Protein AF-A0A849M5L2-F1 (afdb_monomer)

Structure (mmCIF, N/CA/C/O backbone):
data_AF-A0A849M5L2-F1
#
_entry.id   AF-A0A849M5L2-F1
#
loop_
_atom_site.group_PDB
_atom_site.id
_atom_site.type_symbol
_atom_site.label_atom_id
_atom_site.label_alt_id
_atom_site.label_comp_id
_atom_site.label_asym_id
_atom_site.label_entity_id
_atom_site.label_seq_id
_atom_site.pdbx_PDB_ins_code
_atom_site.Cartn_x
_atom_site.Cartn_y
_atom_site.Cartn_z
_atom_site.occupancy
_atom_site.B_iso_or_equiv
_atom_site.auth_seq_id
_atom_site.auth_comp_id
_atom_site.auth_asym_id
_atom_site.auth_atom_id
_atom_site.pdbx_PDB_model_num
ATOM 1 N N . MET A 1 1 ? -40.895 -2.177 2.595 1.00 36.12 1 MET A N 1
ATOM 2 C CA . MET 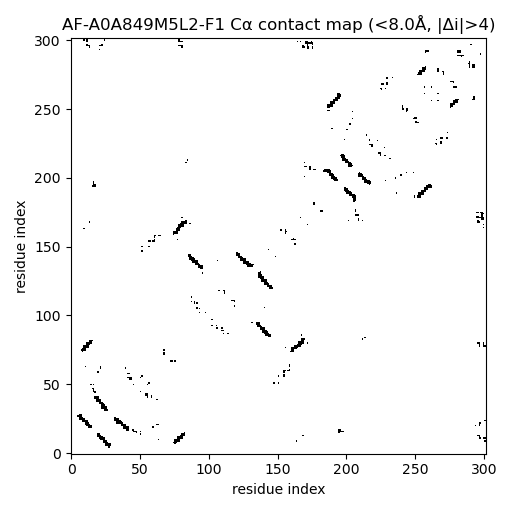A 1 1 ? -39.457 -2.280 2.906 1.00 36.12 1 MET A CA 1
ATOM 3 C C . MET A 1 1 ? -39.092 -3.748 2.839 1.00 36.12 1 MET A C 1
ATOM 5 O O . MET A 1 1 ? -39.715 -4.511 3.570 1.00 36.12 1 MET A O 1
ATOM 9 N N . PRO A 1 2 ? -38.207 -4.171 1.925 1.00 31.20 2 PRO A N 1
ATOM 10 C CA . PRO A 1 2 ? -37.674 -5.523 1.992 1.00 31.20 2 PRO A CA 1
ATOM 11 C C . PRO A 1 2 ? -36.859 -5.658 3.291 1.00 31.20 2 PRO A C 1
ATOM 13 O O . PRO A 1 2 ? -36.382 -4.642 3.806 1.00 31.20 2 PRO A O 1
ATOM 16 N N . PRO A 1 3 ? -36.750 -6.868 3.861 1.00 39.41 3 PRO A N 1
ATOM 17 C CA . PRO A 1 3 ? -35.930 -7.085 5.044 1.00 39.41 3 PRO A CA 1
ATOM 18 C C . PRO A 1 3 ? -34.507 -6.635 4.714 1.00 39.41 3 PRO A C 1
ATOM 20 O O . PRO A 1 3 ? -33.999 -6.982 3.647 1.00 39.41 3 PRO A O 1
ATOM 23 N N . PHE A 1 4 ? -33.898 -5.835 5.593 1.00 39.31 4 PHE A N 1
ATOM 24 C CA . PHE A 1 4 ? -32.468 -5.557 5.539 1.00 39.31 4 PHE A CA 1
A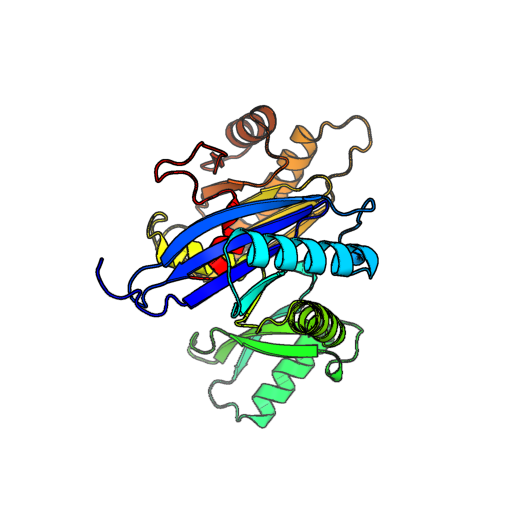TOM 25 C C . PHE A 1 4 ? -31.764 -6.916 5.543 1.00 39.31 4 PHE A C 1
ATOM 27 O O . PHE A 1 4 ? -31.681 -7.580 6.575 1.00 39.31 4 PHE A O 1
ATOM 34 N N . LEU A 1 5 ? -31.334 -7.371 4.365 1.00 48.38 5 LEU A N 1
ATOM 35 C CA . LEU A 1 5 ? -30.289 -8.375 4.272 1.00 48.38 5 LEU A CA 1
ATOM 36 C C . LEU A 1 5 ? -29.153 -7.864 5.157 1.00 48.38 5 LEU A C 1
ATOM 38 O O . LEU A 1 5 ? -28.851 -6.670 5.117 1.00 48.38 5 LEU A O 1
ATOM 42 N N . LEU A 1 6 ? -28.603 -8.742 5.997 1.00 61.94 6 LEU A N 1
ATOM 43 C CA . LEU A 1 6 ? -27.416 -8.458 6.798 1.00 61.94 6 LEU A CA 1
ATOM 44 C C . LEU A 1 6 ? -26.322 -7.994 5.832 1.00 61.94 6 LEU A C 1
ATOM 46 O O . LEU A 1 6 ? -25.701 -8.811 5.159 1.00 61.94 6 LEU A O 1
ATOM 50 N N . MET A 1 7 ? -26.175 -6.678 5.688 1.00 77.12 7 MET A N 1
ATOM 51 C CA . MET A 1 7 ? -25.108 -6.097 4.896 1.00 77.12 7 MET A CA 1
ATOM 52 C C . MET A 1 7 ? -23.831 -6.252 5.703 1.00 77.12 7 MET A C 1
ATOM 54 O O . MET A 1 7 ? -23.775 -5.846 6.867 1.00 77.12 7 MET A O 1
ATOM 58 N N . ASN A 1 8 ? -22.807 -6.825 5.083 1.00 87.19 8 ASN A N 1
ATOM 59 C CA . ASN A 1 8 ? -21.487 -6.860 5.687 1.00 87.19 8 ASN A CA 1
ATOM 60 C C . ASN A 1 8 ? -20.893 -5.458 5.561 1.00 87.19 8 ASN A C 1
ATOM 62 O O . ASN A 1 8 ? -20.700 -4.961 4.450 1.00 87.19 8 ASN A O 1
ATOM 66 N N . ASN A 1 9 ? -20.662 -4.811 6.703 1.00 93.25 9 ASN A N 1
ATOM 67 C CA . ASN A 1 9 ? -20.082 -3.479 6.766 1.00 93.25 9 ASN A CA 1
ATOM 68 C C . ASN A 1 9 ? -18.578 -3.597 7.003 1.00 93.25 9 ASN A C 1
ATOM 70 O O . ASN A 1 9 ? -18.137 -4.143 8.018 1.00 93.25 9 ASN A O 1
ATOM 74 N N . THR A 1 10 ? -17.796 -3.052 6.076 1.00 95.00 10 THR A N 1
ATOM 75 C CA . THR A 1 10 ? -16.336 -3.043 6.170 1.00 95.00 10 THR A CA 1
ATOM 76 C C . THR A 1 10 ? -15.828 -1.619 6.130 1.00 95.00 10 THR A C 1
ATOM 78 O O . THR A 1 10 ? -16.187 -0.834 5.246 1.00 95.00 10 THR A O 1
ATOM 81 N N . PHE A 1 11 ? -14.981 -1.299 7.101 1.00 95.81 11 PHE A N 1
ATOM 82 C CA . PHE A 1 11 ? -14.262 -0.045 7.193 1.00 95.81 11 PHE A CA 1
ATOM 83 C C . PHE A 1 11 ? -12.821 -0.266 6.729 1.00 95.81 11 PHE A C 1
ATOM 85 O O . PHE A 1 11 ? -12.066 -0.992 7.370 1.00 95.81 11 PHE A O 1
ATOM 92 N N . SER A 1 12 ? -12.427 0.360 5.625 1.00 94.81 12 SER A N 1
ATOM 93 C CA . SER A 1 12 ? -11.043 0.335 5.161 1.00 94.81 12 SER A CA 1
ATOM 94 C C . SER A 1 12 ? -10.272 1.564 5.556 1.00 94.81 12 SER A C 1
ATOM 96 O O . SER A 1 12 ? -10.749 2.686 5.397 1.00 94.81 12 SER A O 1
ATOM 98 N N . VAL A 1 13 ? -9.044 1.335 5.999 1.00 94.94 13 VAL A N 1
ATOM 99 C CA . VAL A 1 13 ? -8.109 2.366 6.419 1.00 94.94 13 VAL A CA 1
ATOM 100 C C . VAL A 1 13 ? -6.899 2.348 5.497 1.00 94.94 13 VAL A C 1
ATOM 102 O O . VAL A 1 13 ? -6.188 1.347 5.453 1.00 94.94 13 VAL A O 1
ATOM 105 N N . SER A 1 14 ? -6.623 3.447 4.799 1.00 92.69 14 SER A N 1
ATOM 106 C CA . SER A 1 14 ? -5.340 3.662 4.115 1.00 92.69 14 SER A CA 1
ATOM 107 C C . SER A 1 14 ? -4.558 4.772 4.805 1.00 92.69 14 SER A C 1
ATOM 109 O O . SER A 1 14 ? -5.128 5.725 5.340 1.00 92.69 14 SER A O 1
ATOM 111 N N . PHE A 1 15 ? -3.234 4.653 4.798 1.00 90.94 15 PHE A N 1
ATOM 112 C CA . PHE A 1 15 ? -2.353 5.611 5.459 1.00 90.94 15 PHE A CA 1
ATOM 113 C C . PHE A 1 15 ? -1.539 6.403 4.431 1.00 90.94 15 PHE A C 1
ATOM 115 O O . PHE A 1 15 ? -1.013 5.850 3.459 1.00 90.94 15 PHE A O 1
ATOM 122 N N . SER A 1 16 ? -1.408 7.706 4.673 1.00 86.50 16 SER A N 1
ATOM 123 C CA . SER A 1 16 ? -0.420 8.576 4.035 1.00 86.50 16 SER A CA 1
ATOM 124 C C . SER A 1 16 ? 0.567 9.108 5.077 1.00 86.50 16 SER A C 1
ATOM 126 O O . SER A 1 16 ? 0.549 8.708 6.241 1.00 86.50 16 SER A O 1
ATOM 128 N N . ASP A 1 17 ? 1.448 10.009 4.653 1.00 83.88 17 ASP A N 1
ATOM 129 C CA . ASP A 1 17 ? 2.455 10.665 5.483 1.00 83.88 17 ASP A CA 1
ATOM 130 C C . ASP A 1 17 ? 1.904 11.771 6.400 1.00 83.88 17 ASP A C 1
ATOM 132 O O . ASP A 1 17 ? 2.585 12.156 7.347 1.00 83.88 17 ASP A O 1
ATOM 136 N N . ASN A 1 18 ? 0.686 12.268 6.165 1.00 86.75 18 ASN A N 1
ATOM 137 C CA . ASN A 1 18 ? 0.078 13.359 6.942 1.00 86.75 18 ASN A CA 1
ATOM 138 C C . ASN A 1 18 ? -1.367 13.098 7.405 1.00 86.75 18 ASN A C 1
ATOM 140 O O . ASN A 1 18 ? -1.911 13.861 8.205 1.00 86.75 18 ASN A O 1
ATOM 144 N N . SER A 1 19 ? -1.995 12.031 6.919 1.00 90.06 19 SER A N 1
ATOM 145 C CA . SER A 1 19 ? -3.365 11.666 7.261 1.00 90.06 19 SER A CA 1
ATOM 146 C C . SER A 1 19 ? -3.597 10.168 7.079 1.00 90.06 19 SER A C 1
ATOM 148 O O . SER A 1 19 ? -2.787 9.458 6.482 1.00 90.06 19 SER A O 1
ATOM 150 N N . PHE A 1 20 ? -4.733 9.692 7.571 1.00 92.00 20 PHE A N 1
ATOM 151 C CA . PHE A 1 20 ? -5.306 8.416 7.163 1.00 92.00 20 PHE A CA 1
ATOM 152 C C . PHE A 1 20 ? -6.686 8.650 6.547 1.00 92.00 20 PHE A C 1
ATOM 154 O O . PHE A 1 20 ? -7.380 9.621 6.863 1.00 92.00 20 PHE A O 1
ATOM 161 N N . GLN A 1 21 ? -7.077 7.774 5.632 1.00 92.06 21 GLN A N 1
ATOM 162 C CA . GLN A 1 21 ? -8.397 7.780 5.016 1.00 92.06 21 GLN A CA 1
ATOM 163 C C . GLN A 1 21 ? -9.193 6.605 5.566 1.00 92.06 21 GLN A C 1
ATOM 165 O O . GLN A 1 21 ? -8.649 5.517 5.737 1.00 92.06 21 GLN A O 1
ATOM 170 N N . LEU A 1 22 ? -10.472 6.838 5.837 1.00 93.94 22 LEU A N 1
ATOM 171 C CA . LEU A 1 22 ? -11.408 5.841 6.330 1.00 93.94 22 LEU A CA 1
ATOM 172 C C . LEU A 1 22 ? -12.578 5.752 5.351 1.00 93.94 22 LEU A C 1
ATOM 174 O O . LEU A 1 22 ? -13.333 6.715 5.187 1.00 93.94 22 LEU A O 1
ATOM 178 N N . ILE A 1 23 ? -12.711 4.598 4.709 1.00 91.88 23 ILE A N 1
ATOM 179 C CA . ILE A 1 23 ? -13.804 4.251 3.807 1.00 91.88 23 ILE A CA 1
ATOM 180 C C . ILE A 1 23 ? -14.752 3.309 4.519 1.00 91.88 23 ILE A C 1
ATOM 182 O O . ILE A 1 23 ? -14.320 2.289 5.037 1.00 91.88 23 ILE A O 1
ATOM 186 N N . HIS A 1 24 ? -16.045 3.580 4.447 1.00 93.31 24 HIS A N 1
ATOM 187 C CA . HIS A 1 24 ? -17.082 2.614 4.774 1.00 93.31 24 HIS A CA 1
ATOM 188 C C . HIS A 1 24 ? -17.707 2.081 3.494 1.00 93.31 24 HIS A C 1
ATOM 190 O O . HIS A 1 24 ? -18.210 2.835 2.659 1.00 93.31 24 HIS A O 1
ATOM 196 N N . SER A 1 25 ? -17.707 0.761 3.379 1.00 91.44 25 SER A N 1
ATOM 197 C CA . SER A 1 25 ? -18.424 0.038 2.342 1.00 91.44 25 SER A CA 1
ATOM 198 C C . SER A 1 25 ? -19.436 -0.932 2.943 1.00 91.44 25 SER A C 1
ATOM 200 O O . SER A 1 25 ? -19.252 -1.433 4.057 1.00 91.44 25 SER A O 1
ATOM 202 N N . ALA A 1 26 ? -20.485 -1.204 2.179 1.00 90.94 26 ALA A N 1
ATOM 203 C CA . ALA A 1 26 ? -21.478 -2.217 2.488 1.00 90.94 26 ALA A CA 1
ATOM 204 C C . ALA A 1 26 ? -21.565 -3.206 1.325 1.00 90.94 26 ALA A C 1
ATOM 206 O O . ALA A 1 26 ? -21.584 -2.800 0.160 1.00 90.94 26 ALA A O 1
ATOM 207 N N . SER A 1 27 ? -21.634 -4.500 1.637 1.00 87.19 27 SER A N 1
ATOM 208 C CA . SER A 1 27 ? -21.859 -5.547 0.641 1.00 87.19 27 SER A CA 1
ATOM 209 C C . SER A 1 27 ? -23.077 -6.396 0.979 1.00 87.19 27 SER A C 1
ATOM 211 O O . SER A 1 27 ? -23.304 -6.753 2.136 1.00 87.19 27 SER A O 1
ATOM 213 N N . ASP A 1 28 ? -23.837 -6.753 -0.056 1.00 85.81 28 ASP A N 1
ATOM 214 C CA . ASP A 1 28 ? -24.919 -7.741 -0.001 1.00 85.81 28 ASP A CA 1
ATOM 215 C C . ASP A 1 28 ? -24.457 -9.158 -0.413 1.00 85.81 28 ASP A C 1
ATOM 217 O O . ASP A 1 28 ? -25.273 -10.068 -0.583 1.00 85.81 28 ASP A O 1
ATOM 221 N N . GLY A 1 29 ? -23.141 -9.347 -0.584 1.00 80.38 29 GLY A N 1
ATOM 222 C CA . GLY A 1 29 ? -22.507 -10.586 -1.036 1.00 80.38 29 GLY A CA 1
ATOM 223 C C . GLY A 1 29 ? -22.397 -10.741 -2.556 1.00 80.38 29 GLY A C 1
ATOM 224 O O . GLY A 1 29 ? -21.769 -11.697 -3.011 1.00 80.38 29 GLY A O 1
ATOM 225 N N . LYS A 1 30 ? -22.985 -9.838 -3.351 1.00 79.31 30 LYS A N 1
ATOM 226 C CA . LYS A 1 30 ? -22.840 -9.812 -4.817 1.00 79.31 30 LYS A CA 1
ATOM 227 C C . LYS A 1 30 ? -22.182 -8.538 -5.300 1.00 79.31 30 LYS A C 1
ATOM 229 O O . LYS A 1 30 ? -21.316 -8.593 -6.167 1.00 79.31 30 LYS A O 1
ATOM 234 N N . GLU A 1 31 ? -22.615 -7.419 -4.744 1.00 79.69 31 GLU A N 1
ATOM 235 C CA . GLU A 1 31 ? -22.097 -6.106 -5.070 1.00 79.69 31 GLU A CA 1
ATOM 236 C C . GLU A 1 31 ? -21.562 -5.446 -3.809 1.00 79.69 31 GLU A C 1
ATOM 238 O O . GLU A 1 31 ? -21.942 -5.763 -2.673 1.00 79.69 31 GLU A O 1
ATOM 243 N N . GLN A 1 32 ? -20.628 -4.535 -4.027 1.00 81.69 32 GLN A N 1
ATOM 244 C CA . GLN A 1 32 ? -20.063 -3.730 -2.974 1.00 81.69 32 GLN A CA 1
ATOM 245 C C . GLN A 1 32 ? -20.303 -2.263 -3.292 1.00 81.69 32 GLN A C 1
ATOM 247 O O . GLN A 1 32 ? -19.904 -1.764 -4.343 1.00 81.69 32 GLN A O 1
ATOM 252 N N . ALA A 1 33 ? -20.956 -1.578 -2.362 1.00 85.31 33 ALA A N 1
ATOM 253 C CA . ALA A 1 33 ? -21.261 -0.167 -2.470 1.00 85.31 33 ALA A CA 1
ATOM 254 C C . ALA A 1 33 ? -20.384 0.634 -1.509 1.00 85.31 33 ALA A C 1
ATOM 256 O O . ALA A 1 33 ? -20.245 0.305 -0.327 1.00 85.31 33 ALA A O 1
ATOM 257 N N . LEU A 1 34 ? -19.812 1.715 -2.025 1.00 85.69 34 LEU A N 1
ATOM 258 C CA . LEU A 1 34 ? -19.161 2.733 -1.220 1.00 85.69 34 LEU A CA 1
ATOM 259 C C . LEU A 1 34 ? -20.246 3.568 -0.532 1.00 85.69 34 LEU A C 1
ATOM 261 O O . LEU A 1 34 ? -21.083 4.166 -1.205 1.00 85.69 34 LEU A O 1
ATOM 265 N N . VAL A 1 35 ? -20.254 3.583 0.801 1.00 90.00 35 VAL A N 1
ATOM 266 C CA . VAL A 1 35 ? -21.288 4.266 1.596 1.00 90.00 35 VAL A CA 1
ATOM 267 C C . VAL A 1 35 ? -20.808 5.641 2.029 1.00 90.00 35 VAL A C 1
ATOM 269 O O . VAL A 1 35 ? -21.513 6.635 1.872 1.00 90.00 35 VAL A O 1
ATOM 272 N N . SER A 1 36 ? -19.598 5.713 2.579 1.00 88.50 36 SER A N 1
ATOM 273 C CA . SER A 1 36 ? -19.002 6.979 2.987 1.00 88.50 36 SER A CA 1
ATOM 274 C C . SER A 1 36 ? -17.482 6.919 2.949 1.00 88.50 36 SER A C 1
ATOM 276 O O . SER A 1 36 ? -16.872 5.850 2.948 1.00 88.50 36 SER A O 1
ATOM 278 N N . CYS A 1 37 ? -16.861 8.093 2.901 1.00 88.81 37 CYS A N 1
ATOM 279 C CA . CYS A 1 37 ? -15.420 8.229 2.968 1.00 88.81 37 CYS A CA 1
ATOM 280 C C . CYS A 1 37 ? -15.056 9.493 3.741 1.00 88.81 37 CYS A C 1
ATOM 282 O O . CYS A 1 37 ? -15.692 10.535 3.590 1.00 88.81 37 CYS A O 1
ATOM 284 N N . SER A 1 38 ? -14.004 9.409 4.546 1.00 89.06 38 SER A N 1
ATOM 285 C CA . SER A 1 38 ? -13.466 10.528 5.312 1.00 89.06 38 SER A CA 1
ATOM 286 C C . SER A 1 38 ? -11.942 10.494 5.318 1.00 89.06 38 SER A C 1
ATOM 288 O O . SER A 1 38 ? -11.328 9.451 5.097 1.00 89.06 38 SER A O 1
ATOM 290 N N . GLN A 1 39 ? -11.326 11.650 5.536 1.00 90.31 39 GLN A N 1
ATOM 291 C CA . GLN A 1 39 ? -9.882 11.788 5.674 1.00 90.31 39 GLN A CA 1
ATOM 292 C C . GLN A 1 39 ? -9.596 12.545 6.962 1.00 90.31 39 GLN A C 1
ATOM 294 O O . GLN A 1 39 ? -10.192 13.593 7.210 1.00 90.31 39 GLN A O 1
ATOM 299 N N . HIS A 1 40 ? -8.681 12.007 7.758 1.00 92.12 40 HIS A N 1
ATOM 300 C CA . HIS A 1 40 ? -8.364 12.499 9.090 1.00 92.12 40 HIS A CA 1
ATOM 301 C C . HIS A 1 40 ? -6.880 12.855 9.145 1.00 92.12 40 HIS A C 1
ATOM 303 O O . HIS A 1 40 ? -6.042 11.973 8.929 1.00 92.12 40 HIS A O 1
ATOM 309 N N . PRO A 1 41 ? -6.522 14.130 9.376 1.00 91.50 41 PRO A N 1
ATOM 310 C CA . PRO A 1 41 ? -5.130 14.502 9.578 1.00 91.50 41 PRO A CA 1
ATOM 311 C C . PRO A 1 41 ? -4.598 13.845 10.850 1.00 91.50 41 PRO A C 1
ATOM 313 O O . PRO A 1 41 ? -5.331 13.681 11.828 1.00 91.50 41 PRO A O 1
ATOM 316 N N . TYR A 1 42 ? -3.315 13.492 10.857 1.00 91.12 42 TYR A N 1
ATOM 317 C CA . TYR A 1 42 ? -2.692 13.060 12.102 1.00 91.12 42 TYR A CA 1
ATOM 318 C C . TYR A 1 42 ? -2.601 14.233 13.090 1.00 91.12 42 TYR A C 1
ATOM 320 O O . TYR A 1 42 ? -2.359 15.369 12.672 1.00 91.12 42 TYR A O 1
ATOM 328 N N . PRO A 1 43 ? -2.744 13.980 14.403 1.00 88.06 43 PRO A N 1
ATOM 329 C CA . PRO A 1 43 ? -2.639 15.017 15.429 1.00 88.06 43 PRO A CA 1
ATOM 330 C C . PRO A 1 43 ? -1.261 15.696 15.483 1.00 88.06 43 PRO A C 1
ATOM 332 O O . PRO A 1 43 ? -1.171 16.856 15.876 1.00 88.06 43 PRO A O 1
ATOM 335 N N . ASN A 1 44 ? -0.194 15.005 15.073 1.00 76.25 44 ASN A N 1
ATOM 336 C CA . ASN A 1 44 ? 1.175 15.523 15.072 1.00 76.25 44 ASN A CA 1
ATOM 337 C C . ASN A 1 44 ? 1.792 15.436 13.667 1.00 76.25 44 ASN A C 1
ATOM 339 O O . ASN A 1 44 ? 1.400 14.559 12.905 1.00 76.25 44 ASN A O 1
ATOM 343 N N . PRO A 1 45 ? 2.784 16.273 13.304 1.00 64.50 45 PRO A N 1
ATOM 344 C CA . PRO A 1 45 ? 3.544 16.090 12.071 1.00 64.50 45 PRO A CA 1
ATOM 345 C C . PRO A 1 45 ? 4.222 14.718 12.070 1.00 64.50 45 PRO A C 1
ATOM 347 O O . PRO A 1 45 ? 5.015 14.411 12.955 1.00 64.50 45 PRO A O 1
ATOM 350 N N . VAL A 1 46 ? 3.922 13.904 11.064 1.00 66.81 46 VAL A N 1
ATOM 351 C CA . VAL A 1 46 ? 4.376 12.514 10.988 1.00 66.81 46 VAL A CA 1
ATOM 352 C C . VAL A 1 46 ? 5.539 12.405 9.989 1.00 66.81 46 VAL A C 1
ATOM 354 O O . VAL A 1 46 ? 5.534 13.018 8.914 1.00 66.81 46 VAL A O 1
ATOM 357 N N . SER A 1 47 ? 6.603 11.690 10.363 1.00 70.56 47 SER A N 1
ATOM 358 C CA . SER A 1 47 ? 7.466 11.001 9.390 1.00 70.56 47 SER A CA 1
ATOM 359 C C . SER A 1 47 ? 6.853 9.640 9.086 1.00 70.56 47 SER A C 1
ATOM 361 O O . SER A 1 47 ? 6.097 9.134 9.910 1.00 70.56 47 SER A O 1
ATOM 363 N N . VAL A 1 48 ? 7.179 9.000 7.958 1.00 69.06 48 VAL A N 1
ATOM 364 C CA . VAL A 1 48 ? 6.529 7.719 7.620 1.00 69.06 48 VAL A CA 1
ATOM 365 C C . VAL A 1 48 ? 6.622 6.710 8.765 1.00 69.06 48 VAL A C 1
ATOM 367 O O . VAL A 1 48 ? 5.628 6.051 9.024 1.00 69.06 48 VAL A O 1
ATOM 370 N N . ASP A 1 49 ? 7.720 6.677 9.528 1.00 73.31 49 ASP A N 1
ATOM 371 C CA . ASP A 1 49 ? 7.934 5.777 10.677 1.00 73.31 49 ASP A CA 1
ATOM 372 C C . ASP A 1 49 ? 7.068 6.079 11.918 1.00 73.31 49 ASP A C 1
ATOM 374 O O . ASP A 1 49 ? 7.002 5.280 12.855 1.00 73.31 49 ASP A O 1
ATOM 378 N N . GLN A 1 50 ? 6.406 7.234 11.953 1.00 83.94 50 GLN A N 1
ATOM 379 C CA . GLN A 1 50 ? 5.602 7.699 13.082 1.00 83.94 50 GLN A CA 1
ATOM 380 C C . GLN A 1 50 ? 4.096 7.525 12.869 1.00 83.94 50 GLN A C 1
ATOM 382 O O . GLN A 1 50 ? 3.338 7.856 13.778 1.00 83.94 50 GLN A O 1
ATOM 387 N N . ILE A 1 51 ? 3.651 6.979 11.728 1.00 90.06 51 ILE A N 1
ATOM 388 C CA . ILE A 1 51 ? 2.221 6.772 11.431 1.00 90.06 51 ILE A CA 1
ATOM 389 C C . ILE A 1 51 ? 1.530 6.002 12.563 1.00 90.06 51 ILE A C 1
ATOM 391 O O . ILE A 1 51 ? 0.461 6.403 13.005 1.00 90.06 51 ILE A O 1
ATOM 395 N N . PHE A 1 52 ? 2.179 4.971 13.108 1.00 92.50 52 PHE A N 1
ATOM 396 C CA . PHE A 1 52 ? 1.623 4.121 14.168 1.00 92.50 52 PHE A CA 1
ATOM 397 C C . PHE A 1 52 ? 2.148 4.474 15.569 1.00 92.50 52 PHE A C 1
ATOM 399 O O . PHE A 1 52 ? 2.472 3.577 16.363 1.00 92.50 52 PHE A O 1
ATOM 406 N N . ASN A 1 53 ? 2.318 5.765 15.861 1.00 92.50 53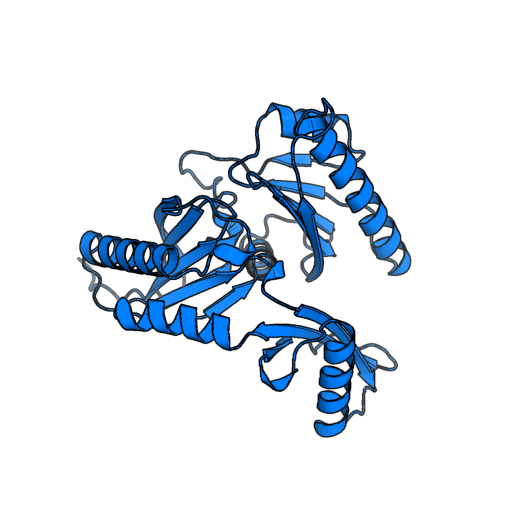 ASN A N 1
ATOM 407 C CA . ASN A 1 53 ? 2.560 6.243 17.224 1.00 92.50 53 ASN A CA 1
ATOM 408 C C . ASN A 1 53 ? 1.256 6.194 18.064 1.00 92.50 53 ASN A C 1
ATOM 410 O O . ASN A 1 53 ? 0.176 6.098 17.483 1.00 92.50 53 ASN A O 1
ATOM 414 N N . PRO A 1 54 ? 1.328 6.233 19.409 1.00 94.38 54 PRO A N 1
ATOM 415 C CA . PRO A 1 54 ? 0.139 6.119 20.260 1.00 94.38 54 PRO A CA 1
ATOM 416 C C . PRO A 1 54 ? -0.964 7.147 19.961 1.00 94.38 54 PRO A C 1
ATOM 418 O O . PRO A 1 54 ? -2.123 6.760 19.854 1.00 94.38 54 PRO A O 1
ATOM 421 N N . ASP A 1 55 ? -0.615 8.419 19.757 1.00 94.31 55 ASP A N 1
ATOM 422 C CA . ASP A 1 55 ? -1.592 9.493 19.518 1.00 94.31 55 ASP A CA 1
ATOM 423 C C . ASP A 1 55 ? -2.366 9.282 18.209 1.00 94.31 55 ASP A C 1
ATOM 425 O O . ASP A 1 55 ? -3.580 9.467 18.152 1.00 94.31 55 ASP A O 1
ATOM 429 N N . ASN A 1 56 ? -1.679 8.835 17.157 1.00 94.38 56 ASN A N 1
ATOM 430 C CA . ASN A 1 56 ? -2.297 8.538 15.869 1.00 94.38 56 ASN A CA 1
ATOM 431 C C . ASN A 1 56 ? -3.207 7.304 15.939 1.00 94.38 56 ASN A C 1
ATOM 433 O O . ASN A 1 56 ? -4.233 7.266 15.263 1.00 94.38 56 ASN A O 1
ATOM 437 N N . LEU A 1 57 ? -2.847 6.298 16.746 1.00 95.94 57 LEU A N 1
ATOM 438 C CA . LEU A 1 57 ? -3.705 5.130 16.968 1.00 95.94 57 LEU A CA 1
ATOM 439 C C . LEU A 1 57 ? -4.991 5.527 17.701 1.00 95.94 57 LEU A C 1
ATOM 441 O O . LEU A 1 57 ? -6.061 5.073 17.308 1.00 95.94 57 LEU A O 1
ATOM 445 N N . LEU A 1 58 ? -4.901 6.406 18.705 1.00 97.00 58 LEU A N 1
ATOM 446 C CA . LEU A 1 58 ? -6.076 6.951 19.396 1.00 97.00 58 LEU A CA 1
ATOM 447 C C . LEU A 1 58 ? -6.966 7.754 18.441 1.00 97.00 58 LEU A C 1
ATOM 449 O O . LEU A 1 58 ? -8.170 7.525 18.394 1.00 97.00 58 LEU A O 1
ATOM 453 N N . ALA A 1 59 ? -6.374 8.613 17.607 1.00 96.69 59 ALA A N 1
ATOM 454 C CA . ALA A 1 59 ? -7.121 9.358 16.594 1.00 96.69 59 ALA A CA 1
ATOM 455 C C . ALA A 1 59 ? -7.850 8.432 15.600 1.00 96.69 59 ALA A C 1
ATOM 457 O O . ALA A 1 59 ? -8.976 8.718 15.193 1.00 96.69 59 ALA A O 1
ATOM 458 N N . LEU A 1 60 ? -7.232 7.307 15.222 1.00 97.00 60 LEU A N 1
ATOM 459 C CA . LEU A 1 60 ? -7.864 6.298 14.373 1.00 97.00 60 LEU A CA 1
ATOM 460 C C . LEU A 1 60 ? -9.029 5.593 15.082 1.00 97.00 60 LEU A C 1
ATOM 462 O O . LEU A 1 60 ? -10.089 5.439 14.476 1.00 97.00 60 LEU A O 1
ATOM 466 N N . ILE A 1 61 ? -8.864 5.211 16.351 1.00 98.31 61 ILE A N 1
ATOM 467 C CA . ILE A 1 61 ? -9.930 4.607 17.168 1.00 98.31 61 ILE A CA 1
ATOM 468 C C . ILE A 1 61 ? -11.132 5.555 17.264 1.00 98.31 61 ILE A C 1
ATOM 470 O O . ILE A 1 61 ? -12.266 5.141 17.013 1.00 98.31 61 ILE A O 1
ATOM 474 N N . ASP A 1 62 ? -10.888 6.835 17.552 1.00 98.12 62 ASP A N 1
ATOM 475 C CA . ASP A 1 62 ? -11.934 7.857 17.630 1.00 98.12 62 ASP A CA 1
ATOM 476 C C . ASP A 1 62 ? -12.652 8.027 16.287 1.00 98.12 62 ASP A C 1
ATOM 478 O O . ASP A 1 62 ? -13.883 8.065 16.236 1.00 98.12 62 ASP A O 1
ATOM 482 N N . ALA A 1 63 ? -11.909 8.079 15.176 1.00 97.69 63 ALA A N 1
ATOM 483 C CA . ALA A 1 63 ? -12.487 8.183 13.838 1.00 97.69 63 ALA A CA 1
ATOM 484 C C . ALA A 1 63 ? -13.376 6.976 13.491 1.00 97.69 63 ALA A C 1
ATOM 486 O O . ALA A 1 63 ? -14.483 7.159 12.975 1.00 97.69 63 ALA A O 1
ATOM 487 N N . VAL A 1 64 ? -12.932 5.756 13.813 1.00 97.75 64 VAL A N 1
ATOM 488 C CA . VAL A 1 64 ? -13.718 4.527 13.621 1.00 97.75 64 VAL A CA 1
ATOM 489 C C . VAL A 1 64 ? -14.989 4.564 14.471 1.00 97.75 64 VAL A C 1
ATOM 491 O O . VAL A 1 64 ? -16.081 4.360 13.940 1.00 97.75 64 VAL A O 1
ATOM 494 N N . ASN A 1 65 ? -14.883 4.890 15.760 1.00 97.75 65 ASN A N 1
ATOM 495 C CA . ASN A 1 65 ? -16.026 4.940 16.677 1.00 97.75 65 ASN A CA 1
ATOM 496 C C . ASN A 1 65 ? -17.050 6.015 16.284 1.00 97.75 65 ASN A C 1
ATOM 498 O O . ASN A 1 65 ? -18.262 5.775 16.326 1.00 97.75 65 ASN A O 1
ATOM 502 N N . ASN A 1 66 ? -16.578 7.177 15.833 1.00 96.69 66 ASN A N 1
ATOM 503 C CA . ASN A 1 66 ? -17.434 8.238 15.313 1.00 96.69 66 ASN A CA 1
ATOM 504 C C . ASN A 1 66 ? -18.185 7.784 14.058 1.00 96.69 66 ASN A C 1
ATOM 506 O O . ASN A 1 66 ? -19.384 8.052 13.930 1.00 96.69 66 ASN A O 1
ATOM 510 N N . LEU A 1 67 ? -17.518 7.062 13.151 1.00 94.81 67 LEU A N 1
ATOM 511 C CA . LEU A 1 67 ? -18.150 6.555 11.936 1.00 94.81 67 LEU A CA 1
ATOM 512 C C . LEU A 1 67 ? -19.163 5.438 12.232 1.00 94.81 67 LEU A C 1
ATOM 514 O O . LEU A 1 67 ? -20.252 5.456 11.654 1.00 94.81 67 LEU A O 1
ATOM 518 N N . LYS A 1 68 ? -18.859 4.527 13.170 1.00 95.31 68 LYS A N 1
ATOM 519 C CA . LYS A 1 68 ? -19.808 3.513 13.672 1.00 95.31 68 LYS A CA 1
ATOM 520 C C . LYS A 1 68 ? -21.071 4.171 14.223 1.00 95.31 68 LYS A C 1
ATOM 522 O O . LYS A 1 68 ? -22.174 3.859 13.781 1.00 95.31 68 LYS A O 1
ATOM 527 N N . THR A 1 69 ? -20.895 5.131 15.131 1.00 95.50 69 THR A N 1
ATOM 528 C CA . THR A 1 69 ? -22.001 5.839 15.794 1.00 95.50 69 THR A CA 1
ATOM 529 C C . THR A 1 69 ? -22.850 6.611 14.787 1.00 95.50 69 THR A C 1
ATOM 531 O O . THR A 1 69 ? -24.073 6.517 14.810 1.00 95.50 69 THR A O 1
ATOM 534 N N . SER A 1 70 ? -22.215 7.321 13.850 1.00 93.81 70 SER A N 1
ATOM 535 C CA . SER A 1 70 ? -22.923 8.125 12.842 1.00 93.81 70 SER A CA 1
ATOM 536 C C . SER A 1 70 ? -23.772 7.283 11.885 1.00 93.81 70 SER A C 1
ATOM 538 O O . SER A 1 70 ? -24.767 7.778 11.360 1.00 93.81 70 SER A O 1
ATOM 540 N N . ASN A 1 71 ? -23.402 6.017 11.671 1.00 91.31 71 ASN A N 1
ATOM 541 C CA . ASN A 1 71 ? -24.115 5.090 10.791 1.00 91.31 71 ASN A CA 1
ATOM 542 C C . ASN A 1 71 ? -24.965 4.056 11.553 1.00 91.31 71 ASN A C 1
ATOM 544 O O . ASN A 1 71 ? -25.551 3.183 10.919 1.00 91.31 71 ASN A O 1
ATOM 548 N N . ASN A 1 72 ? -25.060 4.152 12.886 1.00 93.81 72 ASN A N 1
ATOM 549 C CA . ASN A 1 72 ? -25.733 3.175 13.754 1.00 93.81 72 ASN A CA 1
ATOM 550 C C . ASN A 1 72 ? -25.268 1.726 13.508 1.00 93.81 72 ASN A C 1
ATOM 552 O O . ASN A 1 72 ? -26.085 0.816 13.367 1.00 93.81 72 ASN A O 1
ATOM 556 N N . LEU A 1 73 ? -23.951 1.522 13.421 1.00 93.81 73 LEU A N 1
ATOM 557 C CA . LEU A 1 73 ? -23.338 0.211 13.205 1.00 93.81 73 LEU A CA 1
ATOM 558 C C . LEU A 1 73 ? -22.765 -0.340 14.513 1.00 93.81 73 LEU A C 1
ATOM 560 O O . LEU A 1 73 ? -21.944 0.313 15.159 1.00 93.81 73 LEU A O 1
ATOM 564 N N . GLU A 1 74 ? -23.162 -1.559 14.872 1.00 89.62 74 GLU A N 1
ATOM 565 C CA . GLU A 1 74 ? -22.626 -2.274 16.037 1.00 89.62 74 GLU A CA 1
ATOM 566 C C . GLU A 1 74 ? -21.425 -3.140 15.635 1.00 89.62 74 GLU A C 1
ATOM 568 O O . GLU A 1 74 ? -20.326 -2.955 16.170 1.00 89.62 74 GLU A O 1
ATOM 573 N N . ASP A 1 75 ? -21.614 -3.983 14.616 1.00 91.50 75 ASP A N 1
ATOM 574 C CA . ASP A 1 75 ? -20.608 -4.910 14.098 1.00 91.50 75 ASP A CA 1
ATOM 575 C C . ASP A 1 75 ? -19.996 -4.393 12.791 1.00 91.50 75 ASP A C 1
ATOM 577 O O . ASP A 1 75 ? -20.694 -4.166 11.798 1.00 91.50 75 ASP A O 1
ATOM 581 N N . ILE A 1 76 ? -18.673 -4.222 12.792 1.00 95.19 76 ILE A N 1
ATOM 582 C CA . ILE A 1 76 ? -17.894 -3.845 11.610 1.00 95.19 76 ILE A CA 1
ATOM 583 C C . ILE A 1 76 ? -16.580 -4.622 11.565 1.00 95.19 76 ILE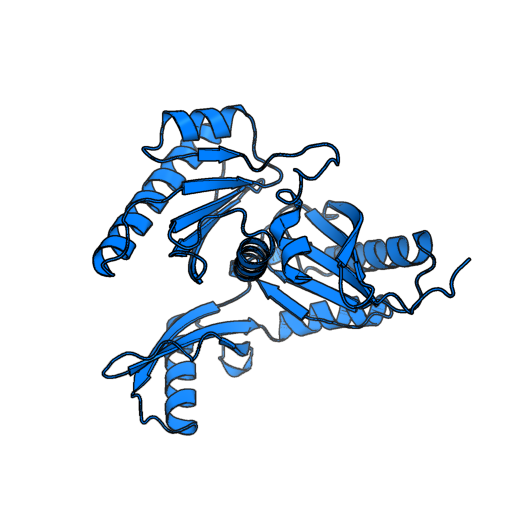 A C 1
ATOM 585 O O . ILE A 1 76 ? -15.996 -4.959 12.596 1.00 95.19 76 ILE A O 1
ATOM 589 N N . GLU A 1 77 ? -16.091 -4.846 10.352 1.00 96.38 77 GLU A N 1
ATOM 590 C CA . GLU A 1 77 ? -14.750 -5.369 10.100 1.00 96.38 77 GLU A CA 1
ATOM 591 C C . GLU A 1 77 ? -13.822 -4.246 9.632 1.00 96.38 77 GLU A C 1
ATOM 593 O O . GLU A 1 77 ? -14.218 -3.411 8.817 1.00 96.38 77 GLU A O 1
ATOM 598 N N . LEU A 1 78 ? -12.573 -4.245 10.099 1.00 96.88 78 LEU A N 1
ATOM 599 C CA . LEU A 1 78 ? -11.528 -3.335 9.637 1.00 96.88 78 LEU A CA 1
ATOM 600 C C . LEU A 1 78 ? -10.632 -4.016 8.604 1.00 96.88 78 LEU A C 1
ATOM 602 O O . LEU A 1 78 ? -10.155 -5.133 8.813 1.00 96.88 78 LEU A O 1
ATOM 606 N N . ALA A 1 79 ? -10.376 -3.329 7.500 1.00 96.25 79 ALA A N 1
ATOM 607 C CA . ALA A 1 79 ? -9.331 -3.671 6.546 1.00 96.25 79 ALA A CA 1
ATOM 608 C C . ALA A 1 79 ? -8.276 -2.562 6.559 1.00 96.25 79 ALA A C 1
ATOM 610 O O . ALA A 1 79 ? -8.599 -1.378 6.526 1.00 96.25 79 ALA A O 1
ATOM 611 N N . PHE A 1 80 ? -7.000 -2.926 6.626 1.00 95.94 80 PHE A N 1
ATOM 612 C CA . PHE A 1 80 ? -5.903 -1.958 6.666 1.00 95.94 80 PHE A CA 1
ATOM 613 C C . PHE A 1 80 ? -5.067 -2.064 5.397 1.00 95.94 80 PHE A C 1
ATOM 615 O O . PHE A 1 80 ? -4.563 -3.140 5.101 1.00 95.94 80 PHE A O 1
ATOM 622 N N . SER A 1 81 ? -4.857 -0.958 4.691 1.00 94.44 81 SER A N 1
ATOM 623 C CA . SER A 1 81 ? -3.923 -0.840 3.573 1.00 94.44 81 SER A CA 1
ATOM 624 C C . SER A 1 81 ? -2.694 -0.058 4.025 1.00 94.44 81 SER A C 1
ATOM 626 O O . SER A 1 81 ? -2.737 1.158 4.219 1.00 94.44 81 SER A O 1
ATOM 628 N N . LEU A 1 82 ? -1.596 -0.776 4.255 1.00 93.25 82 LEU A N 1
ATOM 629 C CA . LEU A 1 82 ? -0.359 -0.210 4.779 1.00 93.25 82 LEU A CA 1
ATOM 630 C C . LEU A 1 82 ? 0.516 0.368 3.656 1.00 93.25 82 LEU A C 1
ATOM 632 O O . LEU A 1 82 ? 0.628 -0.250 2.590 1.00 93.25 82 LEU A O 1
ATOM 636 N N . PRO A 1 83 ? 1.238 1.476 3.909 1.00 90.25 83 PRO A N 1
ATOM 637 C CA . PRO A 1 83 ? 2.295 1.939 3.018 1.00 90.25 83 PRO A CA 1
ATOM 638 C C . PRO A 1 83 ? 3.328 0.836 2.803 1.00 90.25 83 PRO A C 1
ATOM 640 O O . PRO A 1 83 ? 3.665 0.094 3.733 1.00 90.25 83 PRO A O 1
ATOM 643 N N . PHE A 1 84 ? 3.825 0.687 1.573 1.00 88.69 84 PHE A N 1
ATOM 644 C CA . PHE A 1 84 ? 4.577 -0.522 1.224 1.00 88.69 84 PHE A CA 1
ATOM 645 C C . PHE A 1 84 ? 5.884 -0.663 2.027 1.00 88.69 84 PHE A C 1
ATOM 647 O O . PHE A 1 84 ? 6.363 -1.776 2.243 1.00 88.69 84 PHE A O 1
ATOM 654 N N . ASN A 1 85 ? 6.452 0.450 2.502 1.00 88.75 85 ASN A N 1
ATOM 655 C CA . ASN A 1 85 ? 7.693 0.478 3.275 1.00 88.75 85 ASN A CA 1
ATOM 656 C C . ASN A 1 85 ? 7.558 -0.120 4.691 1.00 88.75 85 ASN A C 1
ATOM 658 O O . ASN A 1 85 ? 8.572 -0.372 5.343 1.00 88.75 85 ASN A O 1
ATOM 662 N N . TYR A 1 86 ? 6.335 -0.411 5.144 1.00 91.88 86 TYR A N 1
ATOM 663 C CA . TYR A 1 86 ? 6.069 -1.170 6.370 1.00 91.88 86 TYR A CA 1
ATOM 664 C C . TYR A 1 86 ? 6.206 -2.688 6.212 1.00 91.88 86 TYR A C 1
ATOM 666 O O . TYR A 1 86 ? 6.061 -3.433 7.188 1.00 91.88 86 TYR A O 1
ATOM 674 N N . ALA A 1 87 ? 6.516 -3.159 5.005 1.00 93.44 87 ALA A N 1
ATOM 675 C CA . ALA A 1 87 ? 6.791 -4.555 4.732 1.00 93.44 87 ALA A CA 1
ATOM 676 C C . ALA A 1 87 ? 8.135 -4.749 4.035 1.00 93.44 87 ALA A C 1
ATOM 678 O O . ALA A 1 87 ? 8.657 -3.877 3.340 1.00 93.44 87 ALA A O 1
ATOM 679 N N . LYS A 1 88 ? 8.684 -5.953 4.185 1.00 93.50 88 LYS A N 1
ATOM 680 C CA . LYS A 1 88 ? 9.723 -6.463 3.292 1.00 93.50 88 LYS A CA 1
ATOM 681 C C . LYS A 1 88 ? 9.042 -7.290 2.214 1.00 93.50 88 LYS A C 1
ATOM 683 O O . LYS A 1 88 ? 8.378 -8.275 2.533 1.00 93.50 88 LYS A O 1
ATOM 688 N N . ILE A 1 89 ? 9.203 -6.874 0.963 1.00 92.50 89 ILE A N 1
ATOM 689 C CA . ILE A 1 89 ? 8.657 -7.564 -0.204 1.00 92.50 89 ILE A CA 1
ATOM 690 C C . ILE A 1 89 ? 9.826 -8.105 -1.020 1.00 92.50 89 ILE A C 1
ATOM 692 O O . ILE A 1 89 ? 10.760 -7.363 -1.324 1.00 92.50 89 ILE A O 1
ATOM 696 N N . LYS A 1 90 ? 9.800 -9.394 -1.360 1.00 91.56 90 LYS A N 1
ATOM 697 C CA . LYS A 1 90 ? 10.856 -10.010 -2.168 1.00 91.56 90 LYS A CA 1
ATOM 698 C C . LYS A 1 90 ? 10.330 -11.169 -3.000 1.00 91.56 90 LYS A C 1
ATOM 700 O O . LYS A 1 90 ? 9.620 -12.027 -2.485 1.00 91.56 90 LYS A O 1
ATOM 705 N N . LYS A 1 91 ? 10.722 -11.225 -4.273 1.00 90.62 91 LYS A N 1
ATOM 706 C CA . LYS A 1 91 ? 10.540 -12.417 -5.108 1.00 90.62 91 LYS A CA 1
ATOM 707 C C . LYS A 1 91 ? 11.611 -13.442 -4.759 1.00 90.62 91 LYS A C 1
ATOM 709 O O . LYS A 1 91 ? 12.790 -13.103 -4.681 1.00 90.62 91 LYS A O 1
ATOM 714 N N . VAL A 1 92 ? 11.188 -14.674 -4.515 1.00 91.44 92 VAL A N 1
ATOM 715 C CA . VAL A 1 92 ? 12.059 -15.784 -4.133 1.00 91.44 92 VAL A CA 1
ATOM 716 C C . VAL A 1 92 ? 11.862 -16.923 -5.117 1.00 91.44 92 VAL A C 1
ATOM 718 O O . VAL A 1 92 ? 10.764 -17.469 -5.234 1.00 91.44 92 VAL A O 1
ATOM 721 N N . ALA A 1 93 ? 12.947 -17.292 -5.792 1.00 90.88 93 ALA A N 1
ATOM 722 C CA . ALA A 1 93 ? 13.015 -18.487 -6.613 1.00 90.88 93 ALA A CA 1
ATOM 723 C C . ALA A 1 93 ? 13.450 -19.684 -5.758 1.00 90.88 93 ALA A C 1
ATOM 725 O O . ALA A 1 93 ? 14.342 -19.576 -4.915 1.00 90.88 93 ALA A O 1
ATOM 726 N N . TYR A 1 94 ? 12.823 -20.836 -5.972 1.00 90.00 94 TYR A N 1
ATOM 727 C CA . TYR A 1 94 ? 13.196 -22.092 -5.325 1.00 90.00 94 TYR A CA 1
ATOM 728 C C . TYR A 1 94 ? 12.999 -23.277 -6.282 1.00 90.00 94 TYR A C 1
ATOM 730 O O . TYR A 1 94 ? 12.105 -23.234 -7.131 1.00 90.00 94 TYR A O 1
ATOM 738 N N . PRO A 1 95 ? 13.806 -24.351 -6.168 1.00 89.62 95 PRO A N 1
ATOM 739 C CA . PRO A 1 95 ? 13.705 -25.508 -7.056 1.00 89.62 95 PRO A CA 1
ATOM 740 C C . PRO A 1 95 ? 12.292 -26.097 -7.099 1.00 89.62 95 PRO A C 1
ATOM 742 O O . PRO A 1 95 ? 11.613 -26.162 -6.068 1.00 89.62 95 PRO A O 1
ATOM 745 N N . LYS A 1 96 ? 11.859 -26.561 -8.275 1.00 86.81 96 LYS A N 1
ATOM 746 C CA . LYS A 1 96 ? 10.485 -27.043 -8.499 1.00 86.81 96 LYS A CA 1
ATOM 747 C C . LYS A 1 96 ? 10.077 -28.196 -7.578 1.00 86.81 96 LYS A C 1
ATOM 749 O O . LYS A 1 96 ? 8.945 -28.221 -7.100 1.00 86.81 96 LYS A O 1
ATOM 754 N N . ASP A 1 97 ? 11.031 -29.074 -7.283 1.00 87.62 97 ASP A N 1
ATOM 755 C CA . ASP A 1 97 ? 10.855 -30.264 -6.446 1.00 87.62 97 ASP A CA 1
ATOM 756 C C . ASP A 1 97 ? 11.194 -30.011 -4.965 1.00 87.62 97 ASP A C 1
ATOM 758 O O . ASP A 1 97 ? 11.403 -30.949 -4.194 1.00 87.62 97 ASP A O 1
ATOM 762 N N . SER A 1 98 ? 11.270 -28.741 -4.544 1.00 87.62 98 SER A N 1
ATOM 763 C CA . SER A 1 98 ? 11.552 -28.396 -3.148 1.00 87.62 98 SER A CA 1
ATOM 764 C C . SER A 1 98 ? 10.448 -28.890 -2.222 1.00 87.62 98 SER A C 1
ATOM 766 O O . SER A 1 98 ? 9.271 -28.566 -2.399 1.00 87.62 98 SER A O 1
ATOM 768 N N . ASP A 1 99 ? 10.835 -29.593 -1.160 1.00 91.88 99 ASP A N 1
ATOM 769 C CA . ASP A 1 99 ? 9.916 -29.892 -0.069 1.00 91.88 99 ASP A CA 1
ATOM 770 C C . ASP A 1 99 ? 9.576 -28.630 0.757 1.00 91.88 99 ASP A C 1
ATOM 772 O O . ASP A 1 99 ? 10.190 -27.562 0.633 1.00 91.88 99 ASP A O 1
ATOM 776 N N . LYS A 1 100 ? 8.579 -28.749 1.645 1.00 89.31 100 LYS A N 1
ATOM 777 C CA . LYS A 1 100 ? 8.126 -27.634 2.497 1.00 89.31 100 LYS A CA 1
ATOM 778 C C . LYS A 1 100 ? 9.233 -27.070 3.396 1.00 89.31 100 LYS A C 1
ATOM 780 O O . LYS A 1 100 ? 9.194 -25.884 3.721 1.00 89.31 100 LYS A O 1
ATOM 785 N N . LYS A 1 101 ? 10.184 -27.899 3.835 1.00 91.56 101 LYS A N 1
ATOM 786 C CA . LYS A 1 101 ? 11.258 -27.490 4.745 1.00 91.56 101 LYS A CA 1
ATOM 787 C C . LYS A 1 101 ? 12.311 -26.688 3.988 1.00 91.56 101 LYS A C 1
ATOM 789 O O . LYS A 1 101 ? 12.638 -25.592 4.428 1.00 91.56 101 LYS A O 1
ATOM 794 N N . LEU A 1 102 ? 12.778 -27.192 2.846 1.00 89.81 102 LEU A N 1
ATOM 795 C CA . LEU A 1 102 ? 13.738 -26.506 1.986 1.00 89.81 102 LEU A CA 1
ATOM 796 C C . LEU A 1 102 ? 13.180 -25.164 1.511 1.00 89.81 102 LEU A C 1
ATOM 798 O O . LEU A 1 102 ? 13.853 -24.145 1.637 1.00 89.81 102 LEU A O 1
ATOM 802 N N . LYS A 1 103 ? 11.917 -25.146 1.065 1.00 89.50 103 LYS A N 1
ATOM 803 C CA . LYS A 1 103 ? 11.226 -23.911 0.678 1.00 89.50 103 LYS A CA 1
ATOM 804 C C . LYS A 1 103 ? 11.214 -22.887 1.812 1.00 89.50 103 LYS A C 1
ATOM 806 O O . LYS A 1 103 ? 11.558 -21.729 1.600 1.00 89.50 103 LYS A O 1
ATOM 811 N N . ARG A 1 104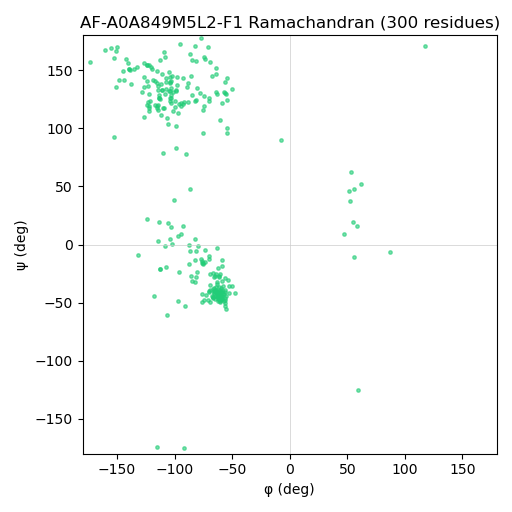 ? 10.847 -23.307 3.027 1.00 89.50 104 ARG A N 1
ATOM 812 C CA . ARG A 1 104 ? 10.848 -22.421 4.198 1.00 89.50 104 ARG A CA 1
ATOM 813 C C . ARG A 1 104 ? 12.246 -21.881 4.498 1.00 89.50 104 ARG A C 1
ATOM 815 O O . ARG A 1 104 ? 12.379 -20.687 4.735 1.00 89.50 104 ARG A O 1
ATOM 822 N N . THR A 1 105 ? 13.269 -22.732 4.463 1.00 90.75 105 THR A N 1
ATOM 823 C CA . THR A 1 105 ? 14.659 -22.313 4.680 1.00 90.75 105 THR A CA 1
ATOM 824 C C . THR A 1 105 ? 15.121 -21.312 3.622 1.00 90.75 105 THR A C 1
ATOM 826 O O . THR A 1 105 ? 15.736 -20.316 3.988 1.00 90.75 105 THR A O 1
ATOM 829 N N . GLN A 1 106 ? 14.776 -21.517 2.345 1.00 91.88 106 GLN A N 1
ATOM 830 C CA . GLN A 1 106 ? 15.096 -20.561 1.282 1.00 91.88 106 GLN A CA 1
ATOM 831 C C . GLN A 1 106 ? 14.421 -19.209 1.531 1.00 91.88 106 GLN A C 1
ATOM 833 O O . GLN A 1 106 ? 15.076 -18.177 1.469 1.00 91.88 106 GLN A O 1
ATOM 838 N N . ILE A 1 107 ? 13.129 -19.207 1.871 1.00 90.69 107 ILE A N 1
ATOM 839 C CA . ILE A 1 107 ? 12.380 -17.977 2.167 1.00 90.69 107 ILE A CA 1
ATOM 840 C C . ILE A 1 107 ? 12.999 -17.222 3.349 1.00 90.69 107 ILE A C 1
ATOM 842 O O . ILE A 1 107 ? 13.200 -16.012 3.268 1.00 90.69 107 ILE A O 1
ATOM 846 N N . GLU A 1 108 ? 13.308 -17.922 4.444 1.00 91.44 108 GLU A N 1
ATOM 847 C CA . GLU A 1 108 ? 13.939 -17.318 5.620 1.00 91.44 108 GLU A CA 1
ATOM 848 C C . GLU A 1 108 ? 15.321 -16.742 5.261 1.00 91.44 108 GLU A C 1
ATOM 850 O O . GLU A 1 108 ? 15.623 -15.606 5.623 1.00 91.44 108 GLU A O 1
ATOM 855 N N . TRP A 1 109 ? 16.134 -17.466 4.489 1.00 91.81 109 TRP A N 1
ATOM 856 C CA . TRP A 1 109 ? 17.447 -16.990 4.046 1.00 91.81 109 TRP A CA 1
ATOM 857 C C . TRP A 1 109 ? 17.358 -15.746 3.149 1.00 91.81 109 TRP A C 1
ATOM 859 O O . TRP A 1 109 ? 18.064 -14.762 3.371 1.00 91.81 109 TRP A O 1
ATOM 869 N N . GLU A 1 110 ? 16.438 -15.738 2.185 1.00 92.25 110 GLU A N 1
ATOM 870 C CA . GLU A 1 110 ? 16.224 -14.595 1.294 1.00 92.25 110 GLU A CA 1
ATOM 871 C C . GLU A 1 110 ? 15.707 -13.363 2.041 1.00 92.25 110 GLU A C 1
ATOM 873 O O . GLU A 1 110 ? 16.125 -12.244 1.736 1.00 92.25 110 GLU A O 1
ATOM 878 N N . LEU A 1 111 ? 14.839 -13.546 3.039 1.00 90.25 111 LEU A N 1
ATOM 879 C CA . LEU A 1 111 ? 14.396 -12.459 3.913 1.00 90.25 111 LEU A CA 1
ATOM 880 C C . LEU A 1 111 ? 15.543 -11.920 4.775 1.00 90.25 111 LEU A C 1
ATOM 882 O O . LEU A 1 111 ? 15.668 -10.703 4.903 1.00 90.25 111 LEU A O 1
ATOM 886 N N . ALA A 1 112 ? 16.413 -12.791 5.300 1.00 91.50 112 ALA A N 1
ATOM 887 C CA . ALA A 1 112 ? 17.593 -12.389 6.074 1.00 91.50 112 ALA A CA 1
ATOM 888 C C . ALA A 1 112 ? 18.513 -11.435 5.295 1.00 91.50 112 ALA A C 1
ATOM 890 O O . ALA A 1 112 ? 19.202 -10.611 5.885 1.00 91.50 112 ALA A O 1
ATOM 891 N N . SER A 1 113 ? 18.535 -11.540 3.963 1.00 91.19 113 SER A N 1
ATOM 892 C CA . SER A 1 113 ? 19.376 -10.682 3.120 1.00 91.19 113 SER A CA 1
ATOM 893 C C . SER A 1 113 ? 18.855 -9.247 2.958 1.00 91.19 113 SER A C 1
ATOM 895 O O . SER A 1 113 ? 19.610 -8.380 2.527 1.00 91.19 113 SER A O 1
ATOM 897 N N . VAL A 1 114 ? 17.583 -8.980 3.287 1.00 88.06 114 VAL A N 1
ATOM 898 C CA . VAL A 1 114 ? 16.943 -7.660 3.104 1.00 88.06 114 VAL A CA 1
ATOM 899 C C . VAL A 1 114 ? 16.561 -6.977 4.417 1.00 88.06 114 VAL A C 1
ATOM 901 O O . VAL A 1 114 ? 15.962 -5.897 4.410 1.00 88.06 114 VAL A O 1
ATOM 904 N N . THR A 1 115 ? 16.882 -7.592 5.556 1.00 88.50 115 THR A N 1
ATOM 905 C CA . THR A 1 115 ? 16.655 -7.001 6.874 1.00 88.50 115 THR A CA 1
ATOM 906 C C . THR A 1 115 ? 17.712 -7.443 7.879 1.00 88.50 115 THR A C 1
ATOM 908 O O . THR A 1 115 ? 18.127 -8.597 7.888 1.00 88.50 115 THR A O 1
ATOM 911 N N . SER A 1 116 ? 18.127 -6.523 8.750 1.00 88.81 116 SER A N 1
ATOM 912 C CA . SER A 1 116 ? 18.970 -6.825 9.914 1.00 88.81 116 SER A CA 1
ATOM 913 C C . SER A 1 116 ? 18.171 -7.355 11.108 1.00 88.81 116 SER A C 1
ATOM 915 O O . SER A 1 116 ? 18.757 -7.840 12.075 1.00 88.81 116 SER A O 1
ATOM 917 N N . ASP A 1 117 ? 16.845 -7.230 11.064 1.00 91.06 117 ASP A N 1
ATOM 918 C CA . ASP A 1 117 ? 15.955 -7.645 12.143 1.00 91.06 117 ASP A CA 1
ATOM 919 C C . ASP A 1 117 ? 15.829 -9.170 12.226 1.00 91.06 117 ASP A C 1
ATOM 921 O O . ASP A 1 117 ? 16.036 -9.906 11.257 1.00 91.06 117 ASP A O 1
ATOM 925 N N . ASN A 1 118 ? 15.409 -9.670 13.389 1.00 93.38 118 ASN A N 1
ATOM 926 C CA . ASN A 1 118 ? 15.163 -11.093 13.553 1.00 93.38 118 ASN A CA 1
ATOM 927 C C . ASN A 1 118 ? 13.917 -11.511 12.761 1.00 93.38 118 ASN A C 1
ATOM 929 O O . ASN A 1 118 ? 12.815 -11.030 13.009 1.00 93.38 118 ASN A O 1
ATOM 933 N N . ILE A 1 119 ? 14.062 -12.480 11.855 1.00 92.81 119 ILE A N 1
ATOM 934 C CA . ILE A 1 119 ? 12.962 -13.004 11.024 1.00 92.81 119 ILE A CA 1
ATOM 935 C C . ILE A 1 119 ? 11.769 -13.466 11.876 1.00 92.81 119 ILE A C 1
ATOM 937 O O . ILE A 1 119 ? 10.616 -13.358 11.457 1.00 92.81 119 ILE A O 1
ATOM 941 N N . LYS A 1 120 ? 12.017 -13.945 13.104 1.00 94.19 120 LYS A N 1
ATOM 942 C CA . LYS A 1 120 ? 10.957 -14.370 14.033 1.00 94.19 120 LYS A CA 1
ATOM 943 C C . LYS A 1 120 ? 10.015 -13.235 14.434 1.00 94.19 120 LYS A C 1
ATOM 945 O O . LYS A 1 120 ? 8.884 -13.527 14.838 1.00 94.19 120 LYS A O 1
ATOM 950 N N . ASP A 1 121 ? 10.438 -11.987 14.286 1.00 95.81 121 ASP A N 1
ATOM 951 C CA . ASP A 1 121 ? 9.635 -10.806 14.586 1.00 95.81 121 ASP A CA 1
ATOM 952 C C . ASP A 1 121 ? 8.671 -10.461 13.450 1.00 95.81 121 ASP A C 1
ATOM 954 O O . ASP A 1 121 ? 7.800 -9.615 13.629 1.00 95.81 121 ASP A O 1
ATOM 958 N N . PHE A 1 122 ? 8.741 -11.159 12.314 1.00 95.88 122 PHE A N 1
ATOM 959 C CA . PHE A 1 122 ? 7.859 -10.944 11.174 1.00 95.88 122 PHE A CA 1
ATOM 960 C C . PHE A 1 122 ? 6.761 -12.004 11.083 1.00 95.88 122 PHE A C 1
ATOM 962 O O . PHE A 1 122 ? 6.941 -13.189 11.385 1.00 95.88 122 PHE A O 1
ATOM 969 N N . LYS A 1 123 ? 5.586 -11.569 10.637 1.00 95.31 123 LYS A N 1
ATOM 970 C CA . LYS A 1 123 ? 4.574 -12.423 10.026 1.00 95.31 123 LYS A CA 1
ATOM 971 C C . LYS A 1 123 ? 4.884 -12.474 8.534 1.00 95.31 123 LYS A C 1
ATOM 973 O O . LYS A 1 123 ? 4.953 -11.432 7.892 1.00 95.31 123 LYS A O 1
ATOM 978 N N . ILE A 1 124 ? 5.087 -13.681 8.017 1.00 94.31 124 ILE A N 1
ATOM 979 C CA . ILE A 1 124 ? 5.459 -13.916 6.623 1.00 94.31 124 ILE A CA 1
ATOM 980 C C . ILE A 1 124 ? 4.257 -14.511 5.894 1.00 94.31 124 ILE A C 1
ATOM 982 O O . ILE A 1 124 ? 3.687 -15.504 6.357 1.00 94.31 124 ILE A O 1
ATOM 986 N N . SER A 1 125 ? 3.917 -13.914 4.760 1.00 92.81 125 SER A N 1
ATOM 987 C CA . SER A 1 125 ? 2.934 -14.403 3.799 1.00 92.81 125 SER A CA 1
ATOM 988 C C . SER A 1 125 ? 3.641 -14.740 2.491 1.00 92.81 125 SER A C 1
ATOM 990 O O . SER A 1 125 ? 4.533 -14.013 2.051 1.00 92.81 125 SER A O 1
ATOM 992 N N . VAL A 1 126 ? 3.246 -15.857 1.884 1.00 91.00 126 VAL A N 1
ATOM 993 C CA . VAL A 1 126 ? 3.743 -16.299 0.579 1.00 91.00 126 VAL A CA 1
ATOM 994 C C . VAL A 1 126 ? 2.601 -16.154 -0.414 1.00 91.00 126 VAL A C 1
ATOM 996 O O . VAL A 1 126 ? 1.551 -16.769 -0.243 1.00 91.00 126 VAL A O 1
ATOM 999 N N . LEU A 1 127 ? 2.797 -15.301 -1.411 1.00 88.62 127 LEU A N 1
ATOM 1000 C CA . LEU A 1 127 ? 1.828 -14.947 -2.440 1.00 88.62 127 LEU A CA 1
ATOM 1001 C C . LEU A 1 127 ? 2.309 -15.465 -3.803 1.00 88.62 127 LEU A C 1
ATOM 1003 O O . LEU A 1 127 ? 3.501 -15.702 -4.009 1.00 88.62 127 LEU A O 1
ATOM 1007 N N . ASN A 1 128 ? 1.379 -15.619 -4.747 1.00 80.31 128 ASN A N 1
ATOM 1008 C CA . ASN A 1 128 ? 1.663 -15.904 -6.159 1.00 80.31 128 ASN A CA 1
ATOM 1009 C C . ASN A 1 128 ? 2.585 -17.116 -6.418 1.00 80.31 128 ASN A C 1
ATOM 1011 O O . ASN A 1 128 ? 3.360 -17.114 -7.369 1.00 80.31 128 ASN A O 1
ATOM 1015 N N . GLU A 1 129 ? 2.453 -18.196 -5.636 1.00 78.19 129 GLU A N 1
ATOM 1016 C CA . GLU A 1 129 ? 3.245 -19.440 -5.786 1.00 78.19 129 GLU A CA 1
ATOM 1017 C C . GLU A 1 129 ? 3.040 -20.184 -7.121 1.00 78.19 129 GLU A C 1
ATOM 1019 O O . GLU A 1 129 ? 3.654 -21.221 -7.375 1.00 78.19 129 GLU A O 1
ATOM 1024 N N . ASN A 1 130 ? 2.145 -19.687 -7.972 1.00 65.75 130 ASN A N 1
ATOM 1025 C CA . ASN A 1 130 ? 1.729 -20.351 -9.198 1.00 65.75 130 ASN A CA 1
ATOM 1026 C C . ASN A 1 130 ? 2.635 -20.035 -10.399 1.00 65.75 130 ASN A C 1
ATOM 1028 O O . ASN A 1 130 ? 2.448 -20.642 -11.456 1.00 65.75 130 ASN A O 1
ATOM 1032 N N . LYS A 1 131 ? 3.620 -19.133 -10.259 1.00 69.56 131 LYS A N 1
ATOM 1033 C CA . LYS A 1 131 ? 4.590 -18.833 -11.323 1.00 69.56 131 LYS A CA 1
ATOM 1034 C C . LYS A 1 131 ? 5.614 -19.963 -11.428 1.00 69.56 131 LYS A C 1
ATOM 1036 O O . LYS A 1 131 ? 6.583 -20.046 -10.673 1.00 69.56 131 LYS A O 1
ATOM 1041 N N . LYS A 1 132 ? 5.342 -20.882 -12.356 1.00 74.62 132 LYS A N 1
ATOM 1042 C CA . LYS A 1 132 ? 6.168 -22.060 -12.633 1.00 74.62 132 LYS A CA 1
ATOM 1043 C C . LYS A 1 132 ? 7.041 -21.799 -13.849 1.00 74.62 132 LYS A C 1
ATOM 1045 O O . LYS A 1 132 ? 6.528 -21.647 -14.955 1.00 74.62 132 LYS A O 1
ATOM 1050 N N . HIS A 1 133 ? 8.347 -21.833 -13.643 1.00 82.06 133 HIS A N 1
ATOM 1051 C CA . HIS A 1 133 ? 9.330 -21.874 -14.715 1.00 82.06 133 HIS A CA 1
ATOM 1052 C C . HIS A 1 133 ? 9.734 -23.331 -14.986 1.00 82.06 133 HIS A C 1
ATOM 1054 O O . HIS A 1 133 ? 9.318 -24.260 -14.281 1.00 82.06 133 HIS A O 1
ATOM 1060 N N . SER A 1 134 ? 10.517 -23.554 -16.044 1.00 83.56 134 SER A N 1
ATOM 1061 C CA . SER A 1 134 ? 11.011 -24.891 -16.399 1.00 83.56 134 SER A CA 1
ATOM 1062 C C . SER A 1 134 ? 11.777 -25.539 -15.240 1.00 83.56 134 SER A C 1
ATOM 1064 O O . SER A 1 134 ? 11.566 -26.718 -14.962 1.00 83.56 134 SER A O 1
ATOM 1066 N N . GLU A 1 135 ? 12.598 -24.754 -14.535 1.00 86.19 135 GLU A N 1
ATOM 1067 C CA . GLU A 1 135 ? 13.561 -25.246 -13.538 1.00 86.19 135 GLU A CA 1
ATOM 1068 C C . GLU A 1 135 ? 13.238 -24.841 -12.088 1.00 86.19 135 GLU A C 1
ATOM 1070 O O . GLU A 1 135 ? 13.673 -25.501 -11.142 1.00 86.19 135 GLU A O 1
ATOM 1075 N N . TYR A 1 136 ? 12.447 -23.786 -11.882 1.00 89.25 136 TYR A N 1
ATOM 1076 C CA . TYR A 1 136 ? 12.149 -23.252 -10.553 1.00 89.25 136 TYR A CA 1
ATOM 1077 C C . TYR A 1 136 ? 10.699 -22.782 -10.428 1.00 89.25 136 TYR A C 1
ATOM 1079 O O . TYR A 1 136 ? 10.016 -22.504 -11.415 1.00 89.25 136 TYR A O 1
ATOM 1087 N N . ASN A 1 137 ? 10.235 -22.692 -9.188 1.00 89.12 137 ASN A N 1
ATOM 1088 C CA . ASN A 1 137 ? 9.036 -21.949 -8.831 1.00 89.12 137 ASN A CA 1
ATOM 1089 C C . ASN A 1 137 ? 9.457 -20.574 -8.312 1.00 89.12 137 ASN A C 1
ATOM 1091 O O . ASN A 1 137 ? 10.468 -20.454 -7.617 1.00 89.12 137 ASN A O 1
ATOM 1095 N N . GLU A 1 138 ? 8.661 -19.558 -8.607 1.00 89.31 138 GLU A N 1
ATOM 1096 C CA . GLU A 1 138 ? 8.782 -18.240 -7.995 1.00 89.31 138 GLU A CA 1
ATOM 1097 C C . GLU A 1 138 ? 7.622 -18.032 -7.015 1.00 89.31 138 GLU A C 1
ATOM 1099 O O . GLU A 1 138 ? 6.496 -18.476 -7.246 1.00 89.31 138 GLU A O 1
ATOM 1104 N N . ALA A 1 139 ? 7.896 -17.369 -5.895 1.00 90.31 139 ALA A N 1
ATOM 1105 C CA . ALA A 1 139 ? 6.858 -16.830 -5.030 1.00 90.31 139 ALA A CA 1
ATOM 1106 C C . ALA A 1 139 ? 7.204 -15.411 -4.590 1.00 90.31 139 ALA A C 1
ATOM 1108 O O . ALA A 1 139 ? 8.374 -15.052 -4.438 1.00 90.31 139 ALA A O 1
ATOM 1109 N N . LEU A 1 140 ? 6.169 -14.622 -4.332 1.00 91.50 140 LEU A N 1
ATOM 1110 C CA . LEU A 1 140 ? 6.299 -13.301 -3.746 1.00 91.50 140 LEU A CA 1
ATOM 1111 C C . LEU A 1 140 ? 6.169 -13.415 -2.228 1.00 91.50 140 LEU A C 1
ATOM 1113 O O . LEU A 1 140 ? 5.163 -13.887 -1.707 1.00 91.50 140 LEU A O 1
ATOM 1117 N N . ILE A 1 141 ? 7.196 -12.988 -1.509 1.00 93.44 141 ILE A N 1
ATOM 1118 C CA . ILE A 1 141 ? 7.236 -13.016 -0.053 1.00 93.44 141 ILE A CA 1
ATOM 1119 C C . ILE A 1 141 ? 6.941 -11.626 0.475 1.00 93.44 141 ILE A C 1
ATOM 1121 O O . ILE A 1 141 ? 7.569 -10.658 0.052 1.00 93.44 141 ILE A O 1
ATOM 1125 N N . VAL A 1 142 ? 6.024 -11.555 1.435 1.00 94.25 142 VAL A N 1
ATOM 1126 C CA . VAL A 1 142 ? 5.681 -10.333 2.161 1.00 94.25 142 VAL A CA 1
ATOM 1127 C C . VAL A 1 142 ? 5.885 -10.587 3.645 1.00 94.25 142 VAL A C 1
ATOM 1129 O O . VAL A 1 142 ? 5.296 -11.507 4.210 1.00 94.25 142 VAL A O 1
ATOM 1132 N N . ALA A 1 143 ? 6.724 -9.781 4.286 1.00 95.44 143 ALA A N 1
ATOM 1133 C CA . ALA A 1 143 ? 7.007 -9.879 5.709 1.00 95.44 143 ALA A CA 1
ATOM 1134 C C . ALA A 1 143 ? 6.678 -8.560 6.414 1.00 95.44 143 ALA A C 1
ATOM 1136 O O . ALA A 1 143 ? 7.286 -7.530 6.127 1.00 95.44 143 ALA A O 1
ATOM 1137 N N . ILE A 1 144 ? 5.740 -8.606 7.362 1.00 95.75 144 ILE A N 1
ATOM 1138 C CA . ILE A 1 144 ? 5.310 -7.457 8.174 1.00 95.75 144 ILE A CA 1
ATOM 1139 C C . ILE A 1 144 ? 5.702 -7.711 9.626 1.00 95.75 144 ILE A C 1
ATOM 1141 O O . ILE A 1 144 ? 5.524 -8.818 10.140 1.00 95.75 144 ILE A O 1
ATOM 1145 N N . ASN A 1 145 ? 6.236 -6.698 10.308 1.00 95.50 145 ASN A N 1
ATOM 1146 C CA . ASN A 1 145 ? 6.629 -6.840 11.706 1.00 95.50 145 ASN A CA 1
ATOM 1147 C C . ASN A 1 145 ? 5.397 -7.121 12.594 1.00 95.50 145 ASN A C 1
ATOM 1149 O O . ASN A 1 145 ? 4.387 -6.420 12.538 1.00 95.50 145 ASN A O 1
ATOM 1153 N N . LYS A 1 146 ? 5.479 -8.137 13.455 1.00 96.75 146 LYS A N 1
ATOM 1154 C CA . LYS A 1 146 ? 4.401 -8.540 14.369 1.00 96.75 146 LYS A CA 1
ATOM 1155 C C . LYS A 1 146 ? 4.022 -7.435 15.350 1.00 96.75 146 LYS A C 1
ATOM 1157 O O . LYS A 1 146 ? 2.880 -7.408 15.791 1.00 96.75 146 LYS A O 1
ATOM 1162 N N . SER A 1 147 ? 4.948 -6.543 15.706 1.00 96.31 147 SER A N 1
ATOM 1163 C CA . SER A 1 147 ? 4.635 -5.391 16.560 1.00 96.31 147 SER A CA 1
ATOM 1164 C C . SER A 1 147 ? 3.650 -4.433 15.890 1.00 96.31 147 SER A C 1
ATOM 1166 O O . SER A 1 147 ? 2.756 -3.937 16.565 1.00 96.31 147 SER A O 1
ATOM 1168 N N . LEU A 1 148 ? 3.745 -4.238 14.570 1.00 95.88 148 LEU A N 1
ATOM 1169 C CA . LEU A 1 148 ? 2.773 -3.449 13.818 1.00 95.88 148 LEU A CA 1
ATOM 1170 C C . LEU A 1 148 ? 1.408 -4.138 13.803 1.00 95.88 148 LEU A C 1
ATOM 1172 O O . LEU A 1 148 ? 0.406 -3.501 14.100 1.00 95.88 148 LEU A O 1
ATOM 1176 N N . ILE A 1 149 ? 1.372 -5.449 13.550 1.00 96.69 149 ILE A N 1
ATOM 1177 C CA . ILE A 1 149 ? 0.118 -6.222 13.566 1.00 96.69 149 ILE A CA 1
ATOM 1178 C C . ILE A 1 149 ? -0.581 -6.089 14.923 1.00 96.69 149 ILE A C 1
ATOM 1180 O O . ILE A 1 149 ? -1.781 -5.850 14.961 1.00 96.69 149 ILE A O 1
ATOM 1184 N N . LYS A 1 150 ? 0.168 -6.150 16.031 1.00 97.81 150 LYS A N 1
ATOM 1185 C CA . LYS A 1 150 ? -0.385 -5.932 17.378 1.00 97.81 150 LYS A CA 1
ATOM 1186 C C . LYS A 1 150 ? -0.985 -4.537 17.564 1.00 97.81 150 LYS A C 1
ATOM 1188 O O . LYS A 1 150 ? -1.992 -4.411 18.245 1.00 97.81 150 LYS A O 1
ATOM 1193 N N . LYS A 1 151 ? -0.397 -3.495 16.966 1.00 97.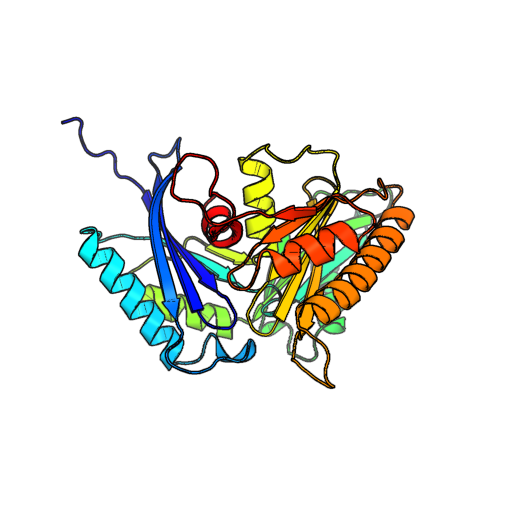62 151 LYS A N 1
ATOM 1194 C CA . LYS A 1 151 ? -0.965 -2.136 17.008 1.00 97.62 151 LYS A CA 1
ATOM 1195 C C . LYS A 1 151 ? -2.289 -2.050 16.245 1.00 97.62 151 LYS A C 1
ATOM 1197 O O . LYS A 1 151 ? -3.203 -1.387 16.711 1.00 97.62 151 LYS A O 1
ATOM 1202 N N . LEU A 1 152 ? -2.404 -2.734 15.107 1.00 97.44 152 LEU A N 1
ATOM 1203 C CA . LEU A 1 152 ? -3.660 -2.795 14.347 1.00 97.44 152 LEU A CA 1
ATOM 1204 C C . LEU A 1 152 ? -4.730 -3.611 15.088 1.00 97.44 152 LEU A C 1
ATOM 1206 O O . LEU A 1 152 ? -5.888 -3.213 15.115 1.00 97.44 152 LEU A O 1
ATOM 1210 N N . GLN A 1 153 ? -4.332 -4.714 15.735 1.00 98.12 153 GLN A N 1
ATOM 1211 C CA . GLN A 1 153 ? -5.205 -5.496 16.621 1.00 98.12 153 GLN A CA 1
ATOM 1212 C C . GLN A 1 153 ? -5.732 -4.650 17.776 1.00 98.12 153 GLN A C 1
ATOM 1214 O O . GLN A 1 153 ? -6.929 -4.661 18.021 1.00 98.12 153 GLN A O 1
ATOM 1219 N N . TYR A 1 154 ? -4.865 -3.856 18.407 1.00 98.38 154 TYR A N 1
ATOM 1220 C CA . TYR A 1 154 ? -5.268 -2.911 19.445 1.00 98.38 154 TYR A CA 1
ATOM 1221 C C . TYR A 1 154 ? -6.340 -1.925 18.951 1.00 98.38 154 TYR A C 1
ATOM 1223 O O . TYR A 1 154 ? -7.353 -1.754 19.616 1.00 98.38 154 TYR A O 1
ATOM 1231 N N . VAL A 1 155 ? -6.174 -1.332 17.761 1.00 98.25 155 VAL A N 1
ATOM 1232 C CA . VAL A 1 155 ? -7.200 -0.445 17.177 1.00 98.25 155 VAL A CA 1
ATOM 1233 C C . VAL A 1 155 ? -8.533 -1.173 16.996 1.00 98.25 155 VAL A C 1
ATOM 1235 O O . VAL A 1 155 ? -9.575 -0.639 17.362 1.00 98.25 155 VAL A O 1
ATOM 1238 N N . ALA A 1 156 ? -8.513 -2.392 16.454 1.00 97.94 156 ALA A N 1
ATOM 1239 C CA . ALA A 1 156 ? -9.731 -3.169 16.246 1.00 97.94 156 ALA A CA 1
ATOM 1240 C C . ALA A 1 156 ? -10.427 -3.528 17.568 1.00 97.94 156 ALA A C 1
ATOM 1242 O O . ALA A 1 156 ? -11.636 -3.344 17.694 1.00 97.94 156 ALA A O 1
ATOM 1243 N N . GLU A 1 157 ? -9.662 -3.968 18.569 1.00 98.12 157 GLU A N 1
ATOM 1244 C CA . GLU A 1 157 ? -10.166 -4.314 19.900 1.00 98.12 157 GLU A CA 1
ATOM 1245 C C . GLU A 1 157 ? -10.819 -3.105 20.593 1.00 98.12 157 GLU A C 1
ATOM 1247 O O . GLU A 1 157 ? -11.961 -3.204 21.040 1.00 98.12 157 GLU A O 1
ATOM 1252 N N . GLU A 1 158 ? -10.153 -1.946 20.611 1.00 98.31 158 GLU A N 1
ATOM 1253 C CA . GLU A 1 158 ? -10.670 -0.722 21.251 1.00 98.31 158 GLU A CA 1
ATOM 1254 C C . GLU A 1 158 ? -11.868 -0.106 20.513 1.00 98.31 158 GLU A C 1
ATOM 1256 O O . GLU A 1 158 ? -12.698 0.576 21.116 1.00 98.31 158 GLU A O 1
ATOM 1261 N N . SER A 1 159 ? -12.000 -0.359 19.210 1.00 97.44 159 SER A N 1
ATOM 1262 C CA . SER A 1 159 ? -13.170 0.049 18.424 1.00 97.44 159 SER A CA 1
ATOM 1263 C C . SER A 1 159 ? -14.312 -0.979 18.435 1.00 97.44 159 SER A C 1
ATOM 1265 O O . SER A 1 159 ? -15.351 -0.760 17.797 1.00 97.44 159 SER A O 1
ATOM 1267 N N . GLY A 1 160 ? -14.145 -2.114 19.125 1.00 97.06 160 GLY A N 1
ATOM 1268 C CA . GLY A 1 160 ? -15.102 -3.221 19.096 1.00 97.06 160 GLY A CA 1
ATOM 1269 C C . GLY A 1 160 ? -15.366 -3.703 17.667 1.00 97.06 160 GLY A C 1
ATOM 1270 O O . GLY A 1 160 ? -16.518 -3.778 17.241 1.00 97.06 160 GLY A O 1
ATOM 1271 N N . ALA A 1 161 ? -14.300 -3.908 16.898 1.00 97.12 161 ALA A N 1
ATOM 1272 C CA . ALA A 1 161 ? -14.321 -4.294 15.495 1.00 97.12 161 ALA A CA 1
ATOM 1273 C C . ALA A 1 161 ? -13.515 -5.578 15.263 1.00 97.12 161 ALA A C 1
ATOM 1275 O O . ALA A 1 161 ? -12.580 -5.890 16.003 1.00 97.12 161 ALA A O 1
ATOM 1276 N N . GLY A 1 162 ? -13.855 -6.309 14.203 1.00 96.69 162 GLY A N 1
ATOM 1277 C CA . GLY A 1 162 ? -13.016 -7.385 13.677 1.00 96.69 162 GLY A CA 1
ATOM 1278 C C . GLY A 1 162 ? -11.903 -6.855 12.766 1.00 96.69 162 GLY A C 1
ATOM 1279 O O . GLY A 1 162 ? -11.884 -5.677 12.403 1.00 96.69 162 GLY A O 1
ATOM 1280 N N . ILE A 1 163 ? -10.962 -7.724 12.387 1.00 95.94 163 ILE A N 1
ATOM 1281 C CA . ILE A 1 163 ? -10.012 -7.450 11.301 1.00 95.94 163 ILE A CA 1
ATOM 1282 C C . ILE A 1 163 ? -10.291 -8.425 10.162 1.00 95.94 163 ILE A C 1
ATOM 1284 O O . ILE A 1 163 ? -10.025 -9.622 10.288 1.00 95.94 163 ILE A O 1
ATOM 1288 N N . SER A 1 164 ? -10.714 -7.884 9.023 1.00 93.75 164 SER A N 1
ATOM 1289 C CA . SER A 1 164 ? -10.919 -8.640 7.784 1.00 93.75 164 SER A CA 1
ATOM 1290 C C . SER A 1 164 ? -9.621 -8.852 7.008 1.00 93.75 164 SER A C 1
ATOM 1292 O O . SER A 1 164 ? -9.440 -9.896 6.382 1.00 93.75 164 SER A O 1
ATOM 1294 N N . GLY A 1 165 ? -8.680 -7.904 7.075 1.00 91.88 165 GLY A N 1
ATOM 1295 C CA . GLY A 1 165 ? -7.418 -8.027 6.357 1.00 91.88 165 GLY A CA 1
ATOM 1296 C C . GLY A 1 165 ? -6.394 -6.936 6.650 1.00 91.88 165 GLY A C 1
ATOM 1297 O O . GLY A 1 165 ? -6.714 -5.829 7.081 1.00 91.88 165 GLY A O 1
ATOM 1298 N N . VAL A 1 166 ? -5.130 -7.274 6.396 1.00 94.69 166 VAL A N 1
ATOM 1299 C CA . VAL A 1 166 ? -4.003 -6.335 6.396 1.00 94.69 166 VAL A CA 1
ATOM 1300 C C . VAL A 1 166 ? -3.288 -6.486 5.061 1.00 94.69 166 VAL A C 1
ATOM 1302 O O . VAL A 1 166 ? -2.648 -7.504 4.792 1.00 94.69 166 VAL A O 1
ATOM 1305 N N . PHE A 1 167 ? -3.422 -5.462 4.238 1.00 93.19 167 PHE A N 1
ATOM 1306 C CA . PHE A 1 167 ? -2.926 -5.354 2.879 1.00 93.19 167 PHE A CA 1
ATOM 1307 C C . PHE A 1 167 ? -1.776 -4.352 2.820 1.00 93.19 167 PHE A C 1
ATOM 1309 O O . PHE A 1 167 ? -1.553 -3.564 3.742 1.00 93.19 167 PHE A O 1
ATOM 1316 N N . LEU A 1 168 ? -1.044 -4.381 1.712 1.00 93.00 168 LEU A N 1
ATOM 1317 C CA . LEU A 1 168 ? -0.158 -3.286 1.336 1.00 93.00 168 LEU A CA 1
ATOM 1318 C C . LEU A 1 168 ? -0.812 -2.507 0.210 1.00 93.00 168 LEU A C 1
ATOM 1320 O O . LEU A 1 168 ? -1.444 -3.113 -0.652 1.00 93.00 168 LEU A O 1
ATOM 1324 N N . ASN A 1 169 ? -0.560 -1.204 0.165 1.00 89.69 169 ASN A N 1
ATOM 1325 C CA . ASN A 1 169 ? -1.071 -0.307 -0.867 1.00 89.69 169 ASN A CA 1
ATOM 1326 C C . ASN A 1 169 ? -0.878 -0.852 -2.287 1.00 89.69 169 ASN A C 1
ATOM 1328 O O . ASN A 1 169 ? -1.804 -0.815 -3.086 1.00 89.69 169 ASN A O 1
ATOM 1332 N N . CYS A 1 170 ? 0.284 -1.440 -2.587 1.00 89.75 170 CYS A N 1
ATOM 1333 C CA . CYS A 1 170 ? 0.549 -2.026 -3.901 1.00 89.75 170 CYS A CA 1
ATOM 1334 C C . CYS A 1 170 ? -0.364 -3.213 -4.253 1.00 89.75 170 CYS A C 1
ATOM 1336 O O . CYS A 1 170 ? -0.693 -3.384 -5.419 1.00 89.75 170 CYS A O 1
ATOM 1338 N N . PHE A 1 171 ? -0.797 -4.010 -3.275 1.00 90.62 171 PHE A N 1
ATOM 1339 C CA . PHE A 1 171 ? -1.723 -5.123 -3.512 1.00 90.62 171 PHE A CA 1
ATOM 1340 C C . PHE A 1 171 ? -3.177 -4.660 -3.516 1.00 90.62 171 PHE A C 1
ATOM 1342 O O . PHE A 1 171 ? -3.981 -5.182 -4.275 1.00 90.62 171 PHE A O 1
ATOM 1349 N N . SER A 1 172 ? -3.509 -3.624 -2.749 1.00 88.19 172 SER A N 1
ATOM 1350 C CA . SER A 1 172 ? -4.807 -2.964 -2.881 1.00 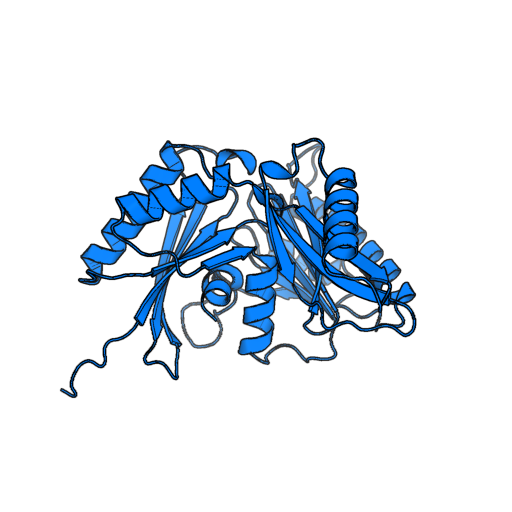88.19 172 SER A CA 1
ATOM 1351 C C . SER A 1 172 ? -4.969 -2.341 -4.276 1.00 88.19 172 SER A C 1
ATOM 1353 O O . SER A 1 172 ? -6.020 -2.462 -4.898 1.00 88.19 172 SER A O 1
ATOM 1355 N N . LEU A 1 173 ? -3.906 -1.731 -4.816 1.00 85.75 173 LEU A N 1
ATOM 1356 C CA . LEU A 1 173 ? -3.863 -1.258 -6.203 1.00 85.75 173 LEU A CA 1
ATOM 1357 C C . LEU A 1 173 ? -4.060 -2.407 -7.205 1.00 85.75 173 LEU A C 1
ATOM 1359 O O . LEU A 1 173 ? -4.829 -2.253 -8.148 1.00 85.75 173 LEU A O 1
ATOM 1363 N N . GLU A 1 174 ? -3.413 -3.557 -6.986 1.00 85.94 174 GLU A N 1
ATOM 1364 C CA . GLU A 1 174 ? -3.599 -4.770 -7.799 1.00 85.94 174 GLU A CA 1
ATOM 1365 C C . GLU A 1 174 ? -5.068 -5.223 -7.818 1.00 85.94 174 GLU A C 1
ATOM 1367 O O . GLU A 1 174 ? -5.648 -5.398 -8.889 1.00 85.94 174 GLU A O 1
ATOM 1372 N N . ASN A 1 175 ? -5.710 -5.311 -6.648 1.00 84.38 175 ASN A N 1
ATOM 1373 C CA . ASN A 1 175 ? -7.128 -5.670 -6.534 1.00 84.38 175 ASN A CA 1
ATOM 1374 C C . ASN A 1 175 ? -8.034 -4.665 -7.256 1.00 84.38 175 ASN A C 1
ATOM 1376 O O . ASN A 1 175 ? -8.976 -5.044 -7.954 1.00 84.38 175 ASN A O 1
ATOM 1380 N N . TYR A 1 176 ? -7.734 -3.370 -7.134 1.00 79.88 176 TYR A N 1
ATOM 1381 C CA . TYR A 1 176 ? -8.479 -2.330 -7.833 1.00 79.88 176 TYR A CA 1
ATOM 1382 C C . TYR A 1 176 ? -8.369 -2.456 -9.358 1.00 79.88 176 TYR A C 1
ATOM 1384 O O . TYR A 1 176 ? -9.374 -2.285 -10.060 1.00 79.88 176 TYR A O 1
ATOM 1392 N N . LEU A 1 177 ? -7.167 -2.742 -9.871 1.00 76.25 177 LEU A N 1
ATOM 1393 C CA . LEU A 1 177 ? -6.927 -2.989 -11.295 1.00 76.25 177 LEU A CA 1
ATOM 1394 C C . LEU A 1 177 ? -7.759 -4.176 -11.789 1.00 76.25 177 LEU A C 1
ATOM 1396 O O . LEU A 1 177 ? -8.442 -4.067 -12.812 1.00 76.25 177 LEU A O 1
ATOM 1400 N N . ASP A 1 178 ? -7.734 -5.278 -11.038 1.00 78.56 178 ASP A N 1
ATOM 1401 C CA . ASP A 1 178 ? -8.462 -6.503 -11.369 1.00 78.56 178 ASP A CA 1
ATOM 1402 C C . ASP A 1 178 ? -9.982 -6.287 -11.380 1.00 78.56 178 ASP A C 1
ATOM 1404 O O . ASP A 1 178 ? -10.673 -6.762 -12.289 1.00 78.56 178 ASP A O 1
ATOM 1408 N N . TYR A 1 179 ? -10.507 -5.524 -10.419 1.00 77.06 179 TYR A N 1
ATOM 1409 C CA . TYR A 1 179 ? -11.936 -5.241 -10.318 1.00 77.06 179 TYR A CA 1
ATOM 1410 C C . TYR A 1 179 ? -12.447 -4.336 -11.442 1.00 77.06 179 TYR A C 1
ATOM 1412 O O . TYR A 1 179 ? -13.449 -4.646 -12.090 1.00 77.06 179 TYR A O 1
ATOM 1420 N N . ASN A 1 180 ? -11.769 -3.211 -11.697 1.00 69.25 180 ASN A N 1
ATOM 1421 C CA . ASN A 1 180 ? -12.328 -2.173 -12.562 1.00 69.25 180 ASN A CA 1
ATOM 1422 C C . ASN A 1 180 ? -12.257 -2.513 -14.051 1.00 69.25 180 ASN A C 1
ATOM 1424 O O . ASN A 1 180 ? -12.899 -1.825 -14.841 1.00 69.25 180 ASN A O 1
ATOM 1428 N N . LYS A 1 181 ? -11.470 -3.522 -14.467 1.00 66.25 181 LYS A N 1
ATOM 1429 C CA . LYS A 1 181 ? -11.174 -3.850 -15.885 1.00 66.25 181 LYS A CA 1
ATOM 1430 C C . LYS A 1 181 ? -10.778 -2.637 -16.750 1.00 66.25 181 LYS A C 1
ATOM 1432 O O . LYS A 1 181 ? -10.695 -2.757 -17.970 1.00 66.25 181 LYS A O 1
ATOM 1437 N N . ALA A 1 182 ? -10.555 -1.476 -16.132 1.00 55.72 182 ALA A N 1
ATOM 1438 C CA . ALA A 1 182 ? -10.386 -0.179 -16.775 1.00 55.72 182 ALA A CA 1
ATOM 1439 C C . ALA A 1 182 ? -9.018 -0.072 -17.453 1.00 55.72 182 ALA A C 1
ATOM 1441 O O . ALA A 1 182 ? -8.790 0.782 -18.304 1.00 55.72 182 ALA A O 1
ATOM 1442 N N . PHE A 1 183 ? -8.128 -0.987 -17.096 1.00 61.91 183 PHE A N 1
ATOM 1443 C CA . PHE A 1 183 ? -6.751 -1.039 -17.516 1.00 61.91 183 PHE A CA 1
ATOM 1444 C C . PHE A 1 183 ? -6.570 -2.297 -18.356 1.00 61.91 183 PHE A C 1
ATOM 1446 O O . PHE A 1 183 ? -6.883 -3.404 -17.915 1.00 61.91 183 PHE A O 1
ATOM 1453 N N . GLY A 1 184 ? -6.161 -2.124 -19.614 1.00 64.00 184 GLY A N 1
ATOM 1454 C CA . GLY A 1 184 ? -5.958 -3.239 -20.531 1.00 64.00 184 GLY A CA 1
ATOM 1455 C C . GLY A 1 184 ? -5.000 -4.251 -19.908 1.00 64.00 184 GLY A C 1
ATOM 1456 O O . GLY A 1 184 ? -3.889 -3.889 -19.535 1.00 64.00 184 GLY A O 1
ATOM 1457 N N . GLN A 1 185 ? -5.422 -5.516 -19.807 1.00 67.31 185 GLN A N 1
ATOM 1458 C CA . GLN A 1 185 ? -4.665 -6.569 -19.110 1.00 67.31 185 GLN A CA 1
ATOM 1459 C C . GLN A 1 185 ? -3.258 -6.805 -19.689 1.00 67.31 185 GLN A C 1
ATOM 1461 O O . GLN A 1 185 ? -2.393 -7.337 -18.998 1.00 67.31 185 GLN A O 1
ATOM 1466 N N . ASP A 1 186 ? -3.020 -6.354 -20.923 1.00 76.44 186 ASP A N 1
ATOM 1467 C CA . ASP A 1 186 ? -1.752 -6.480 -21.646 1.00 76.44 186 ASP A CA 1
ATOM 1468 C C . ASP A 1 186 ? -0.864 -5.219 -21.566 1.00 76.44 186 ASP A C 1
ATOM 1470 O O . ASP A 1 186 ? 0.141 -5.112 -22.274 1.00 76.44 186 ASP A O 1
ATOM 1474 N N . GLN A 1 187 ? -1.241 -4.221 -20.758 1.00 83.69 187 GLN A N 1
ATOM 1475 C CA . GLN A 1 187 ? -0.484 -2.979 -20.592 1.00 83.69 187 GLN A CA 1
ATOM 1476 C C . GLN A 1 187 ? 0.286 -2.966 -19.273 1.00 83.69 187 GLN A C 1
ATOM 1478 O O . GLN A 1 187 ? -0.196 -3.444 -18.254 1.00 83.69 187 GLN A O 1
ATOM 1483 N N . ASN A 1 188 ? 1.478 -2.371 -19.287 1.00 89.31 188 ASN A N 1
ATOM 1484 C CA . ASN A 1 188 ? 2.252 -2.165 -18.069 1.00 89.31 188 ASN A CA 1
ATOM 1485 C C . ASN A 1 188 ? 1.941 -0.792 -17.481 1.00 89.31 188 ASN A C 1
ATOM 1487 O O . ASN A 1 188 ? 1.779 0.191 -18.213 1.00 89.31 188 ASN A O 1
ATOM 1491 N N . TYR A 1 189 ? 1.909 -0.717 -16.155 1.00 89.50 189 TYR A N 1
ATOM 1492 C CA . TYR A 1 189 ? 1.518 0.488 -15.436 1.00 89.50 189 TYR A CA 1
ATOM 1493 C C . TYR A 1 189 ? 2.569 0.900 -14.418 1.00 89.50 189 TYR A C 1
ATOM 1495 O O . TYR A 1 189 ? 3.206 0.071 -13.766 1.00 89.50 189 TYR A O 1
ATOM 1503 N N . ILE A 1 190 ? 2.727 2.210 -14.283 1.00 92.69 190 ILE A N 1
ATOM 1504 C CA . ILE A 1 190 ? 3.401 2.847 -13.163 1.00 92.69 190 ILE A CA 1
ATOM 1505 C C . ILE A 1 190 ? 2.339 3.659 -12.440 1.00 92.69 190 ILE A C 1
ATOM 1507 O O . ILE A 1 190 ? 1.753 4.570 -13.013 1.00 92.69 190 ILE A O 1
ATOM 1511 N N . PHE A 1 191 ? 2.095 3.334 -11.183 1.00 92.06 191 PHE A N 1
ATOM 1512 C CA . PHE A 1 191 ? 1.246 4.114 -10.298 1.00 92.06 191 PHE A CA 1
ATOM 1513 C C . PHE A 1 191 ? 2.141 5.016 -9.461 1.00 92.06 191 PHE A C 1
ATOM 1515 O O . PHE A 1 191 ? 2.926 4.524 -8.654 1.00 92.06 191 PHE A O 1
ATOM 1522 N N . LEU A 1 192 ? 2.042 6.324 -9.681 1.00 93.81 192 LEU A N 1
ATOM 1523 C CA . LEU A 1 192 ? 2.734 7.346 -8.909 1.00 93.81 192 LEU A CA 1
ATOM 1524 C C . LEU A 1 192 ? 1.775 7.926 -7.876 1.00 93.81 192 LEU A C 1
ATOM 1526 O O . LEU A 1 192 ? 0.931 8.766 -8.195 1.00 93.81 192 LEU A O 1
ATOM 1530 N N . LYS A 1 193 ? 1.936 7.487 -6.631 1.00 91.31 193 LYS A N 1
ATOM 1531 C CA . LYS A 1 193 ? 1.257 8.079 -5.486 1.00 91.31 193 LYS A CA 1
ATOM 1532 C C . LYS A 1 193 ? 2.052 9.268 -4.980 1.00 91.31 193 LYS A C 1
ATOM 1534 O O . LYS A 1 193 ? 3.236 9.142 -4.673 1.00 91.31 193 LYS A O 1
ATOM 1539 N N . MET A 1 194 ? 1.392 10.407 -4.825 1.00 88.62 194 MET A N 1
ATOM 1540 C CA . MET A 1 194 ? 2.010 11.626 -4.325 1.00 88.62 194 MET A CA 1
ATOM 1541 C C . MET A 1 194 ? 1.490 12.009 -2.945 1.00 88.62 194 MET A C 1
ATOM 1543 O O . MET A 1 194 ? 0.336 12.422 -2.783 1.00 88.62 194 MET A O 1
ATOM 1547 N N . GLY A 1 195 ? 2.384 11.901 -1.966 1.00 86.69 195 GLY A N 1
ATOM 1548 C CA . GLY A 1 195 ? 2.239 12.482 -0.642 1.00 86.69 195 GLY A CA 1
ATOM 1549 C C . GLY A 1 195 ? 2.864 13.873 -0.545 1.00 86.69 195 GLY A C 1
ATOM 1550 O O . GLY A 1 195 ? 3.355 14.468 -1.518 1.00 86.69 195 GLY A O 1
ATOM 1551 N N . GLU A 1 196 ? 2.848 14.402 0.671 1.00 83.88 196 GLU A N 1
ATOM 1552 C CA . GLU A 1 196 ? 3.388 15.726 0.955 1.00 83.88 196 GLU A CA 1
ATOM 1553 C C . GLU A 1 196 ? 4.916 15.713 0.867 1.00 83.88 196 GLU A C 1
ATOM 1555 O O . GLU A 1 196 ? 5.496 16.541 0.159 1.00 83.88 196 GLU A O 1
ATOM 1560 N N . LYS A 1 197 ? 5.536 14.721 1.514 1.00 84.75 197 LYS A N 1
ATOM 1561 C CA . LYS A 1 197 ? 6.987 14.550 1.659 1.00 84.75 197 LYS A CA 1
ATOM 1562 C C . LYS A 1 197 ? 7.554 13.410 0.825 1.00 84.75 197 LYS A C 1
ATOM 1564 O O . LYS A 1 197 ? 8.761 13.368 0.623 1.00 84.75 197 LYS A O 1
ATOM 1569 N N . TYR A 1 198 ? 6.727 12.467 0.385 1.00 87.62 198 TYR A N 1
ATOM 1570 C CA . TYR A 1 198 ? 7.183 11.270 -0.320 1.00 87.62 198 TYR A CA 1
ATOM 1571 C C . TYR A 1 198 ? 6.356 11.014 -1.569 1.00 87.62 198 TYR A C 1
ATOM 1573 O O . TYR A 1 198 ? 5.175 11.361 -1.634 1.00 87.62 198 TYR A O 1
ATOM 1581 N N . ILE A 1 199 ? 6.979 10.358 -2.539 1.00 91.12 199 ILE A N 1
ATOM 1582 C CA . ILE A 1 199 ? 6.286 9.746 -3.666 1.00 91.12 199 ILE A CA 1
ATOM 1583 C C . ILE A 1 199 ? 6.531 8.244 -3.655 1.00 91.12 199 ILE A C 1
ATOM 1585 O O . ILE A 1 199 ? 7.628 7.793 -3.325 1.00 91.12 199 ILE A O 1
ATOM 1589 N N . GLU A 1 200 ? 5.505 7.476 -3.998 1.00 92.00 200 GLU A N 1
ATOM 1590 C CA . GLU A 1 200 ? 5.596 6.028 -4.156 1.00 92.00 200 GLU A CA 1
ATOM 1591 C C . GLU A 1 200 ? 5.377 5.695 -5.633 1.00 92.00 200 GLU A C 1
ATOM 1593 O O . GLU A 1 200 ? 4.370 6.100 -6.215 1.00 92.00 200 GLU A O 1
ATOM 1598 N N . HIS A 1 201 ? 6.300 4.953 -6.244 1.00 94.12 201 HIS A N 1
ATOM 1599 C CA . HIS A 1 201 ? 6.086 4.354 -7.561 1.00 94.12 201 HIS A CA 1
ATOM 1600 C C . HIS A 1 201 ? 5.809 2.872 -7.380 1.00 94.12 201 HIS A C 1
ATOM 1602 O O . HIS A 1 201 ? 6.640 2.150 -6.827 1.00 94.12 201 HIS A O 1
ATOM 1608 N N . HIS A 1 202 ? 4.673 2.409 -7.886 1.00 93.50 202 HIS A N 1
ATOM 1609 C CA . HIS A 1 202 ? 4.320 0.997 -7.950 1.00 93.50 202 HIS A CA 1
ATOM 1610 C C . HIS A 1 202 ? 4.293 0.554 -9.406 1.00 93.50 202 HIS A C 1
ATOM 1612 O O . HIS A 1 202 ? 3.613 1.153 -10.236 1.00 93.50 202 HIS A O 1
ATOM 1618 N N . TYR A 1 203 ? 5.043 -0.493 -9.717 1.00 92.25 203 TYR A N 1
ATOM 1619 C CA . TYR A 1 203 ? 5.202 -0.997 -11.071 1.00 92.25 203 TYR A CA 1
ATOM 1620 C C . TYR A 1 203 ? 4.395 -2.278 -11.223 1.00 92.25 203 TYR A C 1
ATOM 1622 O O . TYR A 1 203 ? 4.517 -3.190 -10.400 1.00 92.25 203 TYR A O 1
ATOM 1630 N N . PHE A 1 204 ? 3.630 -2.357 -12.304 1.00 89.88 204 PHE A N 1
ATOM 1631 C CA . PHE A 1 204 ? 2.827 -3.515 -12.671 1.00 89.88 204 PHE A CA 1
ATOM 1632 C C . PHE A 1 204 ? 3.172 -3.940 -14.095 1.00 89.88 204 PHE A C 1
ATOM 1634 O O . PHE A 1 204 ? 3.315 -3.097 -14.988 1.00 89.88 204 PHE A O 1
ATOM 1641 N N . LEU A 1 205 ? 3.337 -5.248 -14.290 1.00 87.25 205 LEU A N 1
ATOM 1642 C CA . LEU A 1 205 ? 3.517 -5.851 -15.609 1.00 87.25 205 LEU A CA 1
ATOM 1643 C C . LEU A 1 205 ? 2.223 -6.578 -15.974 1.00 87.25 205 LEU A C 1
ATOM 1645 O O . LEU A 1 205 ? 1.882 -7.585 -15.350 1.00 87.25 205 LEU A O 1
ATOM 1649 N N . GLY A 1 206 ? 1.476 -6.038 -16.936 1.00 84.88 206 GLY A N 1
ATOM 1650 C CA . GLY A 1 206 ? 0.053 -6.342 -17.050 1.00 84.88 206 GLY A CA 1
ATOM 1651 C C . GLY A 1 206 ? -0.663 -5.944 -15.757 1.00 84.88 206 GLY A C 1
ATOM 1652 O O . GLY A 1 206 ? -0.516 -4.827 -15.257 1.00 84.88 206 GLY A O 1
ATOM 1653 N N . LYS A 1 207 ? -1.378 -6.905 -15.173 1.00 80.31 207 LYS A N 1
ATOM 1654 C CA . LYS A 1 207 ? -2.022 -6.763 -13.861 1.00 80.31 207 LYS A CA 1
ATOM 1655 C C . LYS A 1 207 ? -1.142 -7.133 -12.666 1.00 80.31 207 LYS A C 1
ATOM 1657 O O . LYS A 1 207 ? -1.468 -6.766 -11.548 1.00 80.31 207 LYS A O 1
ATOM 1662 N N . ASP A 1 208 ? -0.046 -7.856 -12.884 1.00 84.75 208 ASP A N 1
ATOM 1663 C CA . ASP A 1 208 ? 0.708 -8.444 -11.782 1.00 84.75 208 ASP A CA 1
ATOM 1664 C C . ASP A 1 208 ? 1.630 -7.408 -11.136 1.00 84.75 208 ASP A C 1
ATOM 1666 O O . ASP A 1 208 ? 2.410 -6.730 -11.822 1.00 84.75 208 ASP A O 1
ATOM 1670 N N . TYR A 1 209 ? 1.636 -7.372 -9.803 1.00 88.56 209 TYR A N 1
ATOM 1671 C CA . TYR A 1 209 ? 2.623 -6.596 -9.061 1.00 88.56 209 TYR A CA 1
ATOM 1672 C C . TYR A 1 209 ? 4.063 -6.974 -9.451 1.00 88.56 209 TYR A C 1
ATOM 1674 O O . TYR A 1 209 ? 4.476 -8.145 -9.424 1.00 88.56 209 TYR A O 1
ATOM 1682 N N . PHE A 1 210 ? 4.866 -5.956 -9.767 1.00 88.50 210 PHE A N 1
ATOM 1683 C CA . PHE A 1 210 ? 6.266 -6.128 -10.126 1.00 88.50 210 PHE A CA 1
ATOM 1684 C C . PHE A 1 210 ? 7.229 -5.668 -9.033 1.00 88.50 210 PHE A C 1
ATOM 1686 O O . PHE A 1 210 ? 8.041 -6.470 -8.564 1.00 88.50 210 PHE A O 1
ATOM 1693 N N . SER A 1 211 ? 7.164 -4.387 -8.670 1.00 90.31 211 SER A N 1
ATOM 1694 C CA . SER A 1 211 ? 8.066 -3.745 -7.709 1.00 90.31 211 SER A CA 1
ATOM 1695 C C . SER A 1 211 ? 7.447 -2.453 -7.168 1.00 90.31 211 SER A C 1
ATOM 1697 O O . SER A 1 211 ? 6.480 -1.945 -7.735 1.00 90.31 211 SER A O 1
ATOM 1699 N N . SER A 1 212 ? 8.022 -1.899 -6.098 1.00 92.62 212 SER A N 1
ATOM 1700 C CA . SER A 1 212 ? 7.699 -0.565 -5.579 1.00 92.62 212 SER A CA 1
ATOM 1701 C C . SER A 1 212 ? 8.961 0.167 -5.126 1.00 92.62 212 SER A C 1
ATOM 1703 O O . SER A 1 212 ? 9.902 -0.470 -4.649 1.00 92.62 212 SER A O 1
ATOM 1705 N N . CYS A 1 213 ? 8.962 1.497 -5.189 1.00 91.56 213 CYS A N 1
ATOM 1706 C CA . CYS A 1 213 ? 9.962 2.341 -4.528 1.00 91.56 213 CYS A CA 1
ATOM 1707 C C . CYS A 1 213 ? 9.320 3.580 -3.884 1.00 91.56 213 CYS A C 1
ATOM 1709 O O . CYS A 1 213 ? 8.291 4.054 -4.355 1.00 91.56 213 CYS A O 1
ATOM 1711 N N . VAL A 1 214 ? 9.921 4.075 -2.793 1.00 90.25 214 VAL A N 1
ATOM 1712 C CA . VAL A 1 214 ? 9.576 5.355 -2.159 1.00 90.25 214 VAL A CA 1
ATOM 1713 C C . VAL A 1 214 ? 10.748 6.283 -2.400 1.00 90.25 214 VAL A C 1
ATOM 1715 O O . VAL A 1 214 ? 11.884 5.910 -2.100 1.00 90.25 214 VAL A O 1
ATOM 1718 N N . ASP A 1 215 ? 10.458 7.498 -2.839 1.00 90.31 215 ASP A N 1
ATOM 1719 C CA . ASP A 1 215 ? 11.421 8.586 -2.878 1.00 90.31 215 ASP A CA 1
ATOM 1720 C C . ASP A 1 215 ? 10.983 9.735 -1.970 1.00 90.31 215 ASP A C 1
ATOM 1722 O O . ASP A 1 215 ? 9.802 10.071 -1.867 1.00 90.31 215 ASP A O 1
ATOM 1726 N N . LEU A 1 216 ? 11.959 10.337 -1.291 1.00 87.25 216 LEU A N 1
ATOM 1727 C CA . LEU A 1 216 ? 11.757 11.532 -0.483 1.00 87.25 216 LEU A CA 1
ATOM 1728 C C . LEU A 1 216 ? 11.759 12.760 -1.398 1.00 87.25 216 LEU A C 1
ATOM 1730 O O . LEU A 1 216 ? 12.731 13.029 -2.102 1.00 87.25 216 LEU A O 1
ATOM 1734 N N . VAL A 1 217 ? 10.687 13.533 -1.329 1.00 85.25 217 VAL A N 1
ATOM 1735 C CA . VAL A 1 217 ? 10.494 14.785 -2.055 1.00 85.25 217 VAL A CA 1
ATOM 1736 C C . VAL A 1 217 ? 10.542 15.919 -1.040 1.00 85.25 217 VAL A C 1
ATOM 1738 O O . VAL A 1 217 ? 9.522 16.422 -0.578 1.00 85.25 217 VAL A O 1
ATOM 1741 N N . MET A 1 218 ? 11.760 16.285 -0.643 1.00 74.00 218 MET A N 1
ATOM 1742 C CA . MET A 1 218 ? 12.003 17.482 0.158 1.00 74.00 218 MET A CA 1
ATOM 1743 C C . MET A 1 218 ? 12.454 18.620 -0.746 1.00 74.00 218 MET A C 1
ATOM 1745 O O . MET A 1 218 ? 13.378 18.453 -1.544 1.00 74.00 218 MET A O 1
ATOM 1749 N N . GLU A 1 219 ? 11.843 19.790 -0.573 1.00 67.56 219 GLU A N 1
ATOM 1750 C CA . GLU A 1 219 ? 12.334 21.028 -1.170 1.00 67.56 219 GLU A CA 1
ATOM 1751 C C . GLU A 1 219 ? 13.743 21.305 -0.635 1.00 67.56 219 GLU A C 1
ATOM 1753 O O . GLU A 1 219 ? 13.950 21.640 0.532 1.00 67.56 219 GLU A O 1
ATOM 1758 N N . ALA A 1 220 ? 14.739 21.101 -1.489 1.00 61.09 220 ALA A N 1
ATOM 1759 C CA . ALA A 1 220 ? 16.130 21.371 -1.182 1.00 61.09 220 ALA A CA 1
ATOM 1760 C C . ALA A 1 220 ? 16.789 22.035 -2.391 1.00 61.09 220 ALA A C 1
ATOM 1762 O O . ALA A 1 220 ? 16.609 21.605 -3.533 1.00 61.09 220 ALA A O 1
ATOM 1763 N N . ASN A 1 221 ? 17.618 23.045 -2.120 1.00 63.94 221 ASN A N 1
ATOM 1764 C CA . ASN A 1 221 ? 18.481 23.702 -3.105 1.00 63.94 221 ASN A CA 1
ATOM 1765 C C . ASN A 1 221 ? 17.730 24.392 -4.263 1.00 63.94 221 ASN A C 1
ATOM 1767 O O . ASN A 1 221 ? 18.063 24.161 -5.421 1.00 63.94 221 ASN A O 1
ATOM 1771 N N . ASN A 1 222 ? 16.748 25.253 -3.963 1.00 74.75 222 ASN A N 1
ATOM 1772 C CA . ASN A 1 222 ? 16.002 26.064 -4.948 1.00 74.75 222 ASN A CA 1
ATOM 1773 C C . ASN A 1 222 ? 15.266 25.273 -6.048 1.00 74.75 222 ASN A C 1
ATOM 1775 O O . ASN A 1 222 ? 14.888 25.863 -7.057 1.00 74.75 222 ASN A O 1
ATOM 1779 N N . ARG A 1 223 ? 15.069 23.962 -5.880 1.00 82.88 223 ARG A N 1
ATOM 1780 C CA . ARG A 1 223 ? 14.284 23.146 -6.811 1.00 82.88 223 ARG A CA 1
ATOM 1781 C C . ARG A 1 223 ? 12.823 23.140 -6.397 1.00 82.88 223 ARG A C 1
ATOM 1783 O O . ARG A 1 223 ? 12.520 22.957 -5.217 1.00 82.88 223 ARG A O 1
ATOM 1790 N N . SER A 1 224 ? 11.944 23.316 -7.373 1.00 89.88 224 SER A N 1
ATOM 1791 C CA . SER A 1 224 ? 10.505 23.139 -7.183 1.00 89.88 224 SER A CA 1
ATOM 1792 C C . SER A 1 224 ? 10.159 21.664 -6.954 1.00 89.88 224 SER A C 1
ATOM 1794 O O . SER A 1 224 ? 10.896 20.756 -7.361 1.00 89.88 224 SER A O 1
ATOM 1796 N N . LYS A 1 225 ? 9.015 21.410 -6.310 1.00 89.56 225 LYS A N 1
ATOM 1797 C CA . LYS A 1 225 ? 8.486 20.052 -6.130 1.00 89.56 225 LYS A CA 1
ATOM 1798 C C . LYS A 1 225 ? 8.252 19.376 -7.485 1.00 89.56 225 LYS A C 1
ATOM 1800 O O . LYS A 1 225 ? 8.572 18.202 -7.639 1.00 89.56 225 LYS A O 1
ATOM 1805 N N . GLU A 1 226 ? 7.757 20.124 -8.467 1.00 92.31 226 GLU A N 1
ATOM 1806 C CA . GLU A 1 226 ? 7.528 19.697 -9.848 1.00 92.31 226 GLU A CA 1
ATOM 1807 C C . GLU A 1 226 ? 8.801 19.154 -10.508 1.00 92.31 226 GLU A C 1
ATOM 1809 O O . GLU A 1 226 ? 8.792 18.048 -11.052 1.00 92.31 226 GLU A O 1
ATOM 1814 N N . GLU A 1 227 ? 9.905 19.903 -10.431 1.00 91.88 227 GLU A N 1
ATOM 1815 C CA . GLU A 1 227 ? 11.193 19.497 -11.007 1.00 91.88 227 GLU A CA 1
ATOM 1816 C C . GLU A 1 227 ? 11.718 18.219 -10.356 1.00 91.88 227 GLU A C 1
ATOM 1818 O O . GLU A 1 227 ? 12.149 17.302 -11.056 1.00 91.88 227 GLU A O 1
ATOM 1823 N N . LEU A 1 228 ? 11.646 18.134 -9.024 1.00 92.50 228 LEU A N 1
ATOM 1824 C CA . LEU A 1 228 ? 12.122 16.967 -8.287 1.00 92.50 228 LEU A CA 1
ATOM 1825 C C . LEU A 1 228 ? 11.281 15.721 -8.602 1.00 92.50 228 LEU A C 1
ATOM 1827 O O . LEU A 1 228 ? 11.825 14.639 -8.818 1.00 92.50 228 LEU A O 1
ATOM 1831 N N . VAL A 1 229 ? 9.958 15.870 -8.679 1.00 93.81 229 VAL A N 1
ATOM 1832 C CA . VAL A 1 229 ? 9.041 14.779 -9.036 1.00 93.81 229 VAL A CA 1
ATOM 1833 C C . VAL A 1 229 ? 9.294 14.296 -10.463 1.00 93.81 229 VAL A C 1
ATOM 1835 O O . VAL A 1 229 ? 9.297 13.084 -10.693 1.00 93.81 229 VAL A O 1
ATOM 1838 N N . LEU A 1 230 ? 9.546 15.204 -11.411 1.00 95.25 230 LEU A N 1
ATOM 1839 C CA . LEU A 1 230 ? 9.898 14.844 -12.785 1.00 95.25 230 LEU A CA 1
ATOM 1840 C C . LEU A 1 230 ? 11.242 14.110 -12.858 1.00 95.25 230 LEU A C 1
ATOM 1842 O O . LEU A 1 230 ? 11.331 13.073 -13.517 1.00 95.25 230 LEU A O 1
ATOM 1846 N N . GLU A 1 231 ? 12.273 14.628 -12.187 1.00 93.94 231 GLU A N 1
ATOM 1847 C CA . GLU A 1 231 ? 13.613 14.031 -12.131 1.00 93.94 231 GLU A CA 1
ATOM 1848 C C . GLU A 1 231 ? 13.542 12.584 -11.627 1.00 93.94 231 GLU A C 1
ATOM 1850 O O . GLU A 1 231 ? 13.941 11.655 -12.339 1.00 93.94 231 GLU A O 1
ATOM 1855 N N . LEU A 1 232 ? 12.949 12.396 -10.444 1.00 94.06 232 LEU A N 1
ATOM 1856 C CA . LEU A 1 232 ? 12.795 11.089 -9.809 1.00 94.06 232 LEU A CA 1
ATOM 1857 C C . LEU A 1 232 ? 11.952 10.151 -10.677 1.00 94.06 232 LEU A C 1
ATOM 1859 O O . LEU A 1 232 ? 12.365 9.027 -10.954 1.00 94.06 232 LEU A O 1
ATOM 1863 N N . SER A 1 233 ? 10.807 10.616 -11.187 1.00 94.75 233 SER A N 1
ATOM 1864 C CA . SER A 1 233 ? 9.930 9.787 -12.025 1.00 94.75 233 SER A CA 1
ATOM 1865 C C . SER A 1 233 ? 10.597 9.353 -13.329 1.00 94.75 233 SER A C 1
ATOM 1867 O O . SER A 1 233 ? 10.370 8.234 -13.784 1.00 94.75 233 SER A O 1
ATOM 1869 N N . ASN A 1 234 ? 11.459 10.185 -13.919 1.00 94.25 234 ASN A N 1
ATOM 1870 C CA . ASN A 1 234 ? 12.215 9.819 -15.115 1.00 94.25 234 ASN A CA 1
ATOM 1871 C C . ASN A 1 234 ? 13.295 8.767 -14.812 1.00 94.25 234 ASN A C 1
ATOM 1873 O O . ASN A 1 234 ? 13.484 7.831 -15.591 1.00 94.25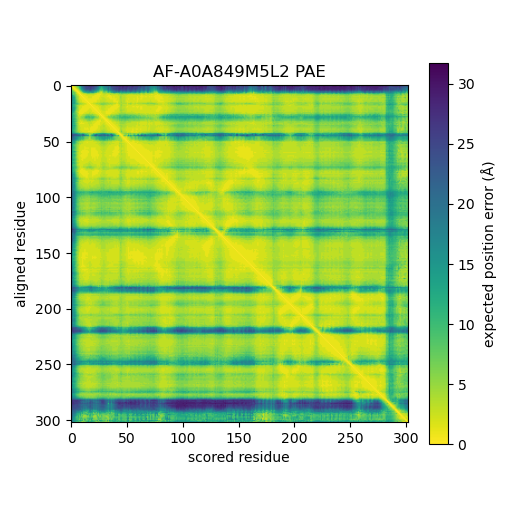 234 ASN A O 1
ATOM 1877 N N . GLU A 1 235 ? 14.000 8.889 -13.683 1.00 93.62 235 GLU A N 1
ATOM 1878 C CA . GLU A 1 235 ? 14.962 7.873 -13.235 1.00 93.62 235 GLU A CA 1
ATOM 1879 C C . GLU A 1 235 ? 14.267 6.522 -13.010 1.00 93.62 235 GLU A C 1
ATOM 1881 O O . GLU A 1 235 ? 14.687 5.490 -13.544 1.00 93.62 235 GLU A O 1
ATOM 1886 N N . ARG A 1 236 ? 13.155 6.555 -12.276 1.00 92.25 236 ARG A N 1
ATOM 1887 C CA . ARG A 1 236 ? 12.300 5.413 -11.953 1.00 92.25 236 ARG A CA 1
ATOM 1888 C C . ARG A 1 236 ? 11.704 4.743 -13.188 1.00 92.25 236 ARG A C 1
ATOM 1890 O O . ARG A 1 236 ? 11.795 3.524 -13.331 1.00 92.25 236 ARG A O 1
ATOM 1897 N N . TYR A 1 237 ? 11.208 5.523 -14.145 1.00 91.06 237 TYR A N 1
ATOM 1898 C CA . TYR A 1 237 ? 10.741 5.003 -15.430 1.00 91.06 237 TYR A CA 1
ATOM 1899 C C . TYR A 1 237 ? 11.854 4.288 -16.209 1.00 91.06 237 TYR A C 1
ATOM 1901 O O . TYR A 1 237 ? 11.656 3.165 -16.674 1.00 91.06 237 TYR A O 1
ATOM 1909 N N . LYS A 1 238 ? 13.048 4.887 -16.317 1.00 91.56 238 LYS A N 1
ATOM 1910 C CA . LYS A 1 238 ? 14.189 4.256 -17.005 1.00 91.56 238 LYS A CA 1
ATOM 1911 C C . LYS A 1 238 ? 14.585 2.933 -16.353 1.00 91.56 238 LYS A C 1
ATOM 1913 O O . LYS A 1 238 ? 14.875 1.971 -17.060 1.00 91.56 238 LYS A O 1
ATOM 1918 N N . GLN A 1 239 ? 14.577 2.869 -15.021 1.00 88.88 239 GLN A N 1
ATOM 1919 C CA . GLN A 1 239 ? 14.829 1.629 -14.284 1.00 88.88 239 GLN A CA 1
ATOM 1920 C C . GLN A 1 239 ? 13.773 0.566 -14.610 1.00 88.88 239 GLN A C 1
ATOM 1922 O O . GLN A 1 239 ? 14.135 -0.560 -14.947 1.00 88.88 239 GLN A O 1
ATOM 1927 N N . ALA A 1 240 ? 12.490 0.929 -14.590 1.00 87.75 240 ALA A N 1
ATOM 1928 C CA . ALA A 1 240 ? 11.399 0.015 -14.919 1.00 87.75 240 ALA A CA 1
ATOM 1929 C C . ALA A 1 240 ? 11.495 -0.533 -16.349 1.00 87.75 240 ALA A C 1
ATOM 1931 O O . ALA A 1 240 ? 11.388 -1.741 -16.546 1.00 87.75 240 ALA A O 1
ATOM 1932 N N . VAL A 1 241 ? 11.768 0.328 -17.334 1.00 88.06 241 VAL A N 1
ATOM 1933 C CA . VAL A 1 241 ? 11.956 -0.070 -18.740 1.00 88.06 241 VAL A CA 1
ATOM 1934 C C . VAL A 1 241 ? 13.138 -1.020 -18.898 1.00 88.06 241 VAL A C 1
ATOM 1936 O O . VAL A 1 241 ? 13.016 -2.043 -19.569 1.00 88.06 241 VAL A O 1
ATOM 1939 N N . ASN A 1 242 ? 14.271 -0.716 -18.262 1.00 87.75 242 ASN A N 1
ATOM 1940 C CA . ASN A 1 242 ? 15.453 -1.572 -18.333 1.00 87.75 242 ASN A CA 1
ATOM 1941 C C . ASN A 1 242 ? 15.176 -2.967 -17.767 1.00 87.75 242 ASN A C 1
ATOM 1943 O O . ASN A 1 242 ? 15.609 -3.959 -18.348 1.00 87.75 242 ASN A O 1
ATOM 1947 N N . ILE A 1 243 ? 14.449 -3.048 -16.651 1.00 82.50 243 ILE A N 1
ATOM 1948 C CA . ILE A 1 243 ? 14.125 -4.326 -16.018 1.00 82.50 243 ILE A CA 1
ATOM 1949 C C . ILE A 1 243 ? 13.069 -5.090 -16.831 1.00 82.50 243 ILE A C 1
ATOM 1951 O O . ILE A 1 243 ? 13.236 -6.283 -17.072 1.00 82.50 243 ILE A O 1
ATOM 1955 N N . ALA A 1 244 ? 12.017 -4.421 -17.311 1.00 82.69 244 ALA A N 1
ATOM 1956 C CA . ALA A 1 244 ? 10.985 -5.045 -18.143 1.00 82.69 244 ALA A CA 1
ATOM 1957 C C . ALA A 1 244 ? 11.559 -5.607 -19.454 1.00 82.69 244 ALA A C 1
ATOM 1959 O O . ALA A 1 244 ? 11.213 -6.723 -19.845 1.00 82.69 244 ALA A O 1
ATOM 1960 N N . GLY A 1 245 ? 12.501 -4.888 -20.074 1.00 83.25 245 GLY A N 1
ATOM 1961 C CA . GLY A 1 245 ? 13.165 -5.316 -21.305 1.00 83.25 245 GLY A CA 1
ATOM 1962 C C . GLY A 1 245 ? 14.045 -6.556 -21.140 1.00 83.25 245 GLY A C 1
ATOM 1963 O O . GLY A 1 245 ? 14.238 -7.292 -22.103 1.00 83.25 245 GLY A O 1
ATOM 1964 N N . GLN A 1 246 ? 14.536 -6.835 -19.929 1.00 82.00 246 GLN A N 1
ATOM 1965 C CA . GLN A 1 246 ? 15.244 -8.084 -19.617 1.00 82.00 246 GLN A CA 1
ATOM 1966 C C . GLN A 1 246 ? 14.299 -9.285 -19.478 1.00 82.00 246 GLN A C 1
ATOM 1968 O O . GLN A 1 246 ? 14.754 -10.423 -19.522 1.00 82.00 246 GLN A O 1
ATOM 1973 N N . MET A 1 247 ? 12.998 -9.041 -19.303 1.00 71.88 247 MET A N 1
ATOM 1974 C CA . MET A 1 247 ? 11.978 -10.070 -19.080 1.00 71.88 247 MET A CA 1
ATOM 1975 C C . MET A 1 247 ? 11.141 -10.364 -20.331 1.00 71.88 247 MET A C 1
ATOM 1977 O O . MET A 1 247 ? 10.072 -10.952 -20.210 1.00 71.88 247 MET A O 1
ATOM 1981 N N . GLU A 1 248 ? 11.594 -9.921 -21.510 1.00 72.19 248 GLU A N 1
ATOM 1982 C CA . GLU A 1 248 ? 10.876 -10.040 -22.794 1.00 72.19 248 GLU A CA 1
ATOM 1983 C C . GLU A 1 248 ? 9.456 -9.437 -22.782 1.00 72.19 248 GLU A C 1
ATOM 1985 O O . GLU A 1 248 ? 8.629 -9.729 -23.645 1.00 72.19 248 GLU A O 1
ATOM 1990 N N . ASN A 1 249 ? 9.170 -8.554 -21.823 1.00 71.31 249 ASN A N 1
ATOM 1991 C CA . ASN A 1 249 ? 7.891 -7.866 -21.719 1.00 71.31 249 ASN A CA 1
ATOM 1992 C C . ASN A 1 249 ? 7.879 -6.590 -22.568 1.00 71.31 249 ASN A C 1
ATOM 1994 O O . ASN A 1 249 ? 8.914 -6.065 -22.980 1.00 71.31 249 ASN A O 1
ATOM 1998 N N . SER A 1 250 ? 6.680 -6.057 -22.814 1.00 76.88 250 SER A N 1
ATOM 1999 C CA . SER A 1 250 ? 6.531 -4.744 -23.445 1.00 76.88 250 SER A CA 1
ATOM 2000 C C . SER A 1 250 ? 7.288 -3.675 -22.648 1.00 76.88 250 SER A C 1
ATOM 2002 O O . SER A 1 250 ? 7.098 -3.521 -21.448 1.00 76.88 250 SER A O 1
ATOM 2004 N N . ASN A 1 251 ? 8.098 -2.863 -23.322 1.00 80.75 251 ASN A N 1
ATOM 2005 C CA . ASN A 1 251 ? 8.781 -1.730 -22.685 1.00 80.75 251 ASN A CA 1
ATOM 2006 C C . ASN A 1 251 ? 7.893 -0.482 -22.569 1.00 80.75 251 ASN A C 1
ATOM 2008 O O . ASN A 1 251 ? 8.371 0.583 -22.185 1.00 80.75 251 ASN A O 1
ATOM 2012 N N . LYS A 1 252 ? 6.613 -0.581 -22.945 1.00 86.81 252 LYS A N 1
ATOM 2013 C CA . LYS A 1 252 ? 5.667 0.534 -22.880 1.00 86.81 252 LYS A CA 1
ATOM 2014 C C . LYS A 1 252 ? 4.934 0.514 -21.549 1.00 86.81 252 LYS A C 1
ATOM 2016 O O . LYS A 1 252 ? 4.257 -0.465 -21.246 1.00 86.81 252 LYS A O 1
ATOM 2021 N N . PHE A 1 253 ? 5.040 1.616 -20.818 1.00 90.69 253 PHE A N 1
ATOM 2022 C CA . PHE A 1 253 ? 4.301 1.860 -19.587 1.00 90.69 253 PHE A CA 1
ATOM 2023 C C . PHE A 1 253 ? 3.345 3.039 -19.759 1.00 90.69 253 PHE A C 1
ATOM 2025 O O . PHE A 1 253 ? 3.654 3.989 -20.481 1.00 90.69 253 PHE A O 1
ATOM 2032 N N . ASN A 1 254 ? 2.229 2.995 -19.039 1.00 90.19 254 ASN A N 1
ATOM 2033 C CA . ASN A 1 254 ? 1.401 4.164 -18.757 1.00 90.19 254 ASN A CA 1
ATOM 2034 C C . ASN A 1 254 ? 1.638 4.602 -17.307 1.00 90.19 254 ASN A C 1
ATOM 2036 O O . ASN A 1 254 ? 1.738 3.755 -16.419 1.00 90.19 254 ASN A O 1
ATOM 2040 N N . LEU A 1 255 ? 1.729 5.906 -17.065 1.00 91.88 255 LEU A N 1
ATOM 2041 C CA . LEU A 1 255 ? 1.842 6.485 -15.731 1.00 91.88 255 LEU A CA 1
ATOM 2042 C C . LEU A 1 255 ? 0.478 6.989 -15.275 1.00 91.88 255 LEU A C 1
ATOM 2044 O O . LEU A 1 255 ? -0.115 7.849 -15.922 1.00 91.88 255 LEU A O 1
ATOM 2048 N N . ILE A 1 256 ? 0.028 6.494 -14.131 1.00 90.50 256 ILE A N 1
ATOM 2049 C CA . ILE A 1 256 ? -1.182 6.945 -13.453 1.00 90.50 256 ILE A CA 1
ATOM 2050 C C . ILE A 1 256 ? -0.745 7.693 -12.201 1.00 90.50 256 ILE A C 1
ATOM 2052 O O . ILE A 1 256 ? -0.097 7.125 -11.322 1.00 90.50 256 ILE A O 1
ATOM 2056 N N . VAL A 1 257 ? -1.076 8.978 -12.132 1.00 90.69 257 VAL A N 1
ATOM 2057 C CA . VAL A 1 257 ? -0.700 9.862 -11.025 1.00 90.69 257 VAL A CA 1
ATOM 2058 C C . VAL A 1 257 ? -1.906 10.065 -10.118 1.00 90.69 257 VAL A C 1
ATOM 2060 O O . VAL A 1 257 ? -2.980 10.425 -10.597 1.00 90.69 257 VAL A O 1
ATOM 2063 N N . PHE A 1 258 ? -1.738 9.858 -8.814 1.00 88.56 258 PHE A N 1
ATOM 2064 C CA . PHE A 1 258 ? -2.800 10.015 -7.816 1.00 88.56 258 PHE A CA 1
ATOM 2065 C C . PHE A 1 258 ? -2.228 10.428 -6.453 1.00 88.56 258 PHE A C 1
ATOM 2067 O O . PHE A 1 258 ? -1.017 10.419 -6.242 1.00 88.56 258 PHE A O 1
ATOM 2074 N N . GLY A 1 259 ? -3.093 10.806 -5.512 1.00 84.38 259 GLY A N 1
ATOM 2075 C CA . GLY A 1 259 ? -2.705 11.199 -4.153 1.00 84.38 259 GLY A CA 1
ATOM 2076 C C . GLY A 1 259 ? -3.052 12.647 -3.804 1.00 84.38 259 GLY A C 1
ATOM 2077 O O . GLY A 1 259 ? -3.474 13.439 -4.645 1.00 84.38 259 GLY A O 1
ATOM 2078 N N . ASN A 1 260 ? -2.889 12.989 -2.526 1.00 80.75 260 ASN A N 1
ATOM 2079 C CA . ASN A 1 260 ? -3.395 14.242 -1.952 1.00 80.75 260 ASN A CA 1
ATOM 2080 C C . ASN A 1 260 ? -2.545 15.472 -2.300 1.00 80.75 260 ASN A C 1
ATOM 2082 O O . ASN A 1 260 ? -2.972 16.596 -2.053 1.00 80.75 260 ASN A O 1
ATOM 2086 N N . SER A 1 261 ? -1.341 15.272 -2.838 1.00 86.44 261 SER A N 1
ATOM 2087 C CA . SER A 1 261 ? -0.414 16.355 -3.185 1.00 86.44 261 SER A CA 1
ATOM 2088 C C . SER A 1 261 ? -0.175 16.494 -4.687 1.00 86.44 261 SER A C 1
ATOM 2090 O O . SER A 1 261 ? 0.826 17.083 -5.091 1.00 86.44 261 SER A O 1
ATOM 2092 N N . VAL A 1 262 ? -1.068 15.941 -5.511 1.00 88.31 262 VAL A N 1
ATOM 2093 C CA . VAL A 1 262 ? -1.029 16.138 -6.962 1.00 88.31 262 VAL A CA 1
ATOM 2094 C C . VAL A 1 262 ? -1.695 17.468 -7.308 1.00 88.31 262 VAL A C 1
ATOM 2096 O O . VAL A 1 262 ? -2.858 17.685 -6.976 1.00 88.31 262 VAL A O 1
ATOM 2099 N N . SER A 1 263 ? -0.967 18.344 -7.997 1.00 90.00 263 SER A N 1
ATOM 2100 C CA . SER A 1 263 ? -1.486 19.571 -8.606 1.00 90.00 263 SER A CA 1
ATOM 2101 C C . SER A 1 263 ? -1.528 19.442 -10.130 1.00 90.00 263 SER A C 1
ATOM 2103 O O . SER A 1 263 ? -0.811 18.627 -10.715 1.00 90.00 263 SER A O 1
ATOM 2105 N N . GLU A 1 264 ? -2.315 20.294 -10.793 1.00 90.19 264 GLU A N 1
ATOM 2106 C CA . GLU A 1 264 ? -2.308 20.397 -12.260 1.00 90.19 264 GLU A CA 1
ATOM 2107 C C . GLU A 1 264 ? -0.901 20.712 -12.798 1.00 90.19 264 GLU A C 1
ATOM 2109 O O . GLU A 1 264 ? -0.463 20.084 -13.759 1.00 90.19 264 GLU A O 1
ATOM 2114 N N . SER A 1 265 ? -0.141 21.585 -12.116 1.00 93.25 265 SER A N 1
ATOM 2115 C CA . SER A 1 265 ? 1.243 21.924 -12.488 1.00 93.25 265 SER A CA 1
ATOM 2116 C C . SER A 1 265 ? 2.162 20.703 -12.527 1.00 93.25 265 SER A C 1
ATOM 2118 O O . SER A 1 265 ? 2.955 20.554 -13.460 1.00 93.25 265 SER A O 1
ATOM 2120 N N . ILE A 1 266 ? 2.044 19.803 -11.548 1.00 92.94 266 ILE A N 1
ATOM 2121 C CA . ILE A 1 266 ? 2.819 18.562 -11.505 1.00 92.94 266 ILE A CA 1
ATOM 2122 C C . ILE A 1 266 ? 2.412 17.641 -12.658 1.00 92.94 266 ILE A C 1
ATOM 2124 O O . ILE A 1 266 ? 3.279 17.102 -13.347 1.00 92.94 266 ILE A O 1
ATOM 2128 N N . VAL A 1 267 ? 1.108 17.467 -12.889 1.00 93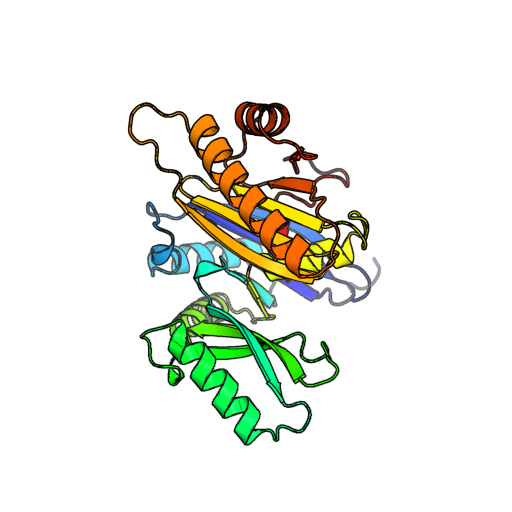.19 267 VAL A N 1
ATOM 2129 C CA . VAL A 1 267 ? 0.595 16.604 -13.964 1.00 93.19 267 VAL A CA 1
ATOM 2130 C C . VAL A 1 267 ? 1.080 17.094 -15.326 1.00 93.19 267 VAL A C 1
ATOM 2132 O O . VAL A 1 267 ? 1.572 16.294 -16.122 1.00 93.19 267 VAL A O 1
ATOM 2135 N N . ASP A 1 268 ? 0.996 18.396 -15.584 1.00 94.06 268 ASP A N 1
ATOM 2136 C CA . ASP A 1 268 ? 1.460 18.995 -16.834 1.00 94.06 268 ASP A CA 1
ATOM 2137 C C . ASP A 1 268 ? 2.978 18.879 -16.985 1.00 94.06 268 ASP A C 1
ATOM 2139 O O . ASP A 1 268 ? 3.474 18.549 -18.064 1.00 94.06 268 ASP A O 1
ATOM 2143 N N . THR A 1 269 ? 3.730 19.070 -15.899 1.00 95.56 269 THR A N 1
ATOM 2144 C CA . THR A 1 269 ? 5.187 18.874 -15.895 1.00 95.56 269 THR A CA 1
ATOM 2145 C C . THR A 1 269 ? 5.552 17.437 -16.271 1.00 95.56 269 THR A C 1
ATOM 2147 O O . THR A 1 269 ? 6.428 17.221 -17.109 1.00 95.56 269 THR A O 1
ATOM 2150 N N . LEU A 1 270 ? 4.851 16.445 -15.716 1.00 95.56 270 LEU A N 1
ATOM 2151 C CA . LEU A 1 270 ? 5.061 15.033 -16.041 1.00 95.56 270 LEU A CA 1
ATOM 2152 C C . LEU A 1 270 ? 4.666 14.710 -17.487 1.00 95.56 270 LEU A C 1
ATOM 2154 O O . LEU A 1 270 ? 5.440 14.057 -18.184 1.00 95.56 270 LEU A O 1
ATOM 2158 N N . LYS A 1 271 ? 3.513 15.200 -17.962 1.00 94.88 271 LYS A N 1
ATOM 2159 C CA . LYS A 1 271 ? 3.052 15.027 -19.355 1.00 94.88 271 LYS A CA 1
ATOM 2160 C C . LYS A 1 271 ? 4.040 15.590 -20.371 1.00 94.88 271 LYS A C 1
ATOM 2162 O O . LYS A 1 271 ? 4.271 14.977 -21.407 1.00 94.88 271 LYS A O 1
ATOM 2167 N N . ASN A 1 272 ? 4.614 16.753 -20.075 1.00 94.75 272 ASN A N 1
ATOM 2168 C CA . ASN A 1 272 ? 5.548 17.429 -20.970 1.00 94.75 272 ASN A CA 1
ATOM 2169 C C . ASN A 1 272 ? 6.975 16.871 -20.864 1.00 94.75 272 ASN A C 1
ATOM 2171 O O . ASN A 1 272 ? 7.738 16.951 -21.826 1.00 94.75 272 ASN A O 1
ATOM 2175 N N . GLY A 1 273 ? 7.351 16.336 -19.699 1.00 92.50 273 GLY A N 1
ATOM 2176 C CA . GLY A 1 273 ? 8.713 15.895 -19.408 1.00 92.50 273 GLY A CA 1
ATOM 2177 C C . GLY A 1 273 ? 8.976 14.400 -19.611 1.00 92.50 273 GLY A C 1
ATOM 2178 O O . GLY A 1 273 ? 10.129 14.014 -19.812 1.00 92.50 273 GLY A O 1
ATOM 2179 N N . LEU A 1 274 ? 7.948 13.548 -19.563 1.00 91.88 274 LEU A N 1
ATOM 2180 C CA . LEU A 1 274 ? 8.097 12.098 -19.696 1.00 91.88 274 LEU A CA 1
ATOM 2181 C C . LEU A 1 274 ? 7.683 11.601 -21.083 1.00 91.88 274 LEU A C 1
ATOM 2183 O O . LEU A 1 274 ? 6.686 12.017 -21.659 1.00 91.88 274 LEU A O 1
ATOM 2187 N N . SER A 1 275 ? 8.437 10.638 -21.614 1.00 88.25 275 SER A N 1
ATOM 2188 C CA . SER A 1 275 ? 8.153 9.997 -22.907 1.00 88.25 275 SER A CA 1
ATOM 2189 C C . SER A 1 275 ? 7.178 8.816 -22.775 1.00 88.25 275 SER A C 1
ATOM 2191 O O . SER A 1 275 ? 7.457 7.725 -23.274 1.00 88.25 275 SER A O 1
ATOM 2193 N N . LEU A 1 276 ? 6.068 9.007 -22.059 1.00 90.06 276 LEU A N 1
ATOM 2194 C CA . LEU A 1 276 ? 5.030 7.995 -21.817 1.00 90.06 276 LEU A CA 1
ATOM 2195 C C . LEU A 1 276 ? 3.656 8.657 -21.630 1.00 90.06 276 LEU A C 1
ATOM 2197 O O . LEU A 1 276 ? 3.573 9.868 -21.438 1.00 90.06 276 LEU A O 1
ATOM 2201 N N . SER A 1 277 ? 2.579 7.866 -21.685 1.00 89.75 277 SER A N 1
ATOM 2202 C CA . SER A 1 277 ? 1.228 8.371 -21.400 1.00 89.75 277 SER A CA 1
ATOM 2203 C C . SER A 1 277 ? 1.084 8.683 -19.913 1.00 89.75 277 SER A C 1
ATOM 2205 O O . SER A 1 277 ? 1.341 7.803 -19.092 1.00 89.75 277 SER A O 1
ATOM 2207 N N . VAL A 1 278 ? 0.676 9.906 -19.569 1.00 90.69 278 VAL A N 1
ATOM 2208 C CA . VAL A 1 278 ? 0.436 10.327 -18.182 1.00 90.69 278 VAL A CA 1
ATOM 2209 C C . VAL A 1 278 ? -1.041 10.651 -17.998 1.00 90.69 278 VAL A C 1
ATOM 2211 O O . VAL A 1 278 ? -1.563 11.601 -18.588 1.00 90.69 278 VAL A O 1
ATOM 2214 N N . GLU A 1 279 ? -1.693 9.889 -17.132 1.00 87.94 279 GLU A N 1
ATOM 2215 C CA . GLU A 1 279 ? -3.085 10.071 -16.741 1.00 87.94 279 GLU A CA 1
ATOM 2216 C C . GLU A 1 279 ? -3.154 10.531 -15.286 1.00 87.94 279 GLU A C 1
ATOM 2218 O O . GLU A 1 279 ? -2.481 9.989 -14.409 1.00 87.94 279 GLU A O 1
ATOM 2223 N N . TYR A 1 280 ? -3.960 11.563 -15.031 1.00 83.88 280 TYR A N 1
ATOM 2224 C CA . TYR A 1 280 ? -4.254 11.994 -13.671 1.00 83.88 280 TYR A CA 1
ATOM 2225 C C . TYR A 1 280 ? -5.540 11.334 -13.206 1.00 83.88 280 TYR A C 1
ATOM 2227 O O . TYR A 1 280 ? -6.604 11.508 -13.799 1.00 83.88 280 TYR A O 1
ATOM 2235 N N . ALA A 1 281 ? -5.418 10.598 -12.117 1.00 75.38 281 ALA A N 1
ATOM 2236 C CA . ALA A 1 281 ? -6.496 9.906 -11.455 1.00 75.38 281 ALA A CA 1
ATOM 2237 C C . ALA A 1 281 ? -7.092 10.875 -10.409 1.00 75.38 281 ALA A C 1
ATOM 2239 O O . ALA A 1 281 ? -6.724 10.864 -9.233 1.00 75.38 281 ALA A O 1
ATOM 2240 N N . GLY A 1 282 ? -7.897 11.825 -10.898 1.00 57.56 282 GLY A N 1
ATOM 2241 C CA . GLY A 1 282 ? -8.284 13.030 -10.162 1.00 57.56 282 GLY A CA 1
ATOM 2242 C C . GLY A 1 282 ? -9.354 12.894 -9.076 1.00 57.56 282 GLY A C 1
ATOM 2243 O O . GLY A 1 282 ? -9.908 11.826 -8.837 1.00 57.56 282 GLY A O 1
ATOM 2244 N N . ILE A 1 283 ? -9.613 14.030 -8.410 1.00 44.28 283 ILE A N 1
ATOM 2245 C CA . ILE A 1 283 ? -10.632 14.252 -7.370 1.00 44.28 283 ILE A CA 1
ATOM 2246 C C . ILE A 1 283 ? -11.881 14.915 -8.012 1.00 44.28 283 ILE A C 1
ATOM 2248 O O . ILE A 1 283 ? -12.004 16.137 -7.962 1.00 44.28 283 ILE A O 1
ATOM 2252 N N . GLY A 1 284 ? -12.808 14.168 -8.628 1.00 34.62 284 GLY A N 1
ATOM 2253 C CA . GLY A 1 284 ? -14.243 14.545 -8.655 1.00 34.62 284 GLY A CA 1
ATOM 2254 C C . GLY A 1 284 ? -14.870 14.110 -7.314 1.00 34.62 284 GLY A C 1
ATOM 2255 O O . GLY A 1 284 ? -14.238 13.373 -6.562 1.00 34.62 284 GLY A O 1
ATOM 2256 N N . ASN A 1 285 ? -15.981 14.602 -6.758 1.00 33.50 285 ASN A N 1
ATOM 2257 C CA . ASN A 1 285 ? -17.349 14.867 -7.209 1.00 33.50 285 ASN A CA 1
ATOM 2258 C C . ASN A 1 285 ? -18.092 13.689 -7.863 1.00 33.50 285 ASN A C 1
ATOM 2260 O O . ASN A 1 285 ? -18.541 13.784 -8.998 1.00 33.50 285 ASN A O 1
ATOM 2264 N N . TYR A 1 286 ? -18.277 12.642 -7.042 1.00 48.25 286 TYR A N 1
ATOM 2265 C CA . TYR A 1 286 ? -19.129 11.455 -7.195 1.00 48.25 286 TYR A CA 1
ATOM 2266 C C . TYR A 1 286 ? -20.083 11.462 -8.402 1.00 48.25 286 TYR A C 1
ATOM 2268 O O . TYR A 1 286 ? -21.262 11.807 -8.299 1.00 48.25 286 TYR A O 1
ATOM 2276 N N . SER A 1 287 ? -19.585 10.951 -9.523 1.00 34.72 287 SER A N 1
ATOM 2277 C CA . SER A 1 287 ? -20.398 10.263 -10.528 1.00 34.72 287 SER A CA 1
ATOM 2278 C C . SER A 1 287 ? -19.516 9.266 -11.278 1.00 34.72 287 SER A C 1
ATOM 2280 O O . SER A 1 287 ? -18.841 9.654 -12.219 1.00 34.72 287 SER A O 1
ATOM 2282 N N . GLU A 1 288 ? -19.468 8.008 -10.828 1.00 41.59 288 GLU A N 1
ATOM 2283 C CA . GLU A 1 288 ? -18.830 6.843 -11.491 1.00 41.59 288 GLU A CA 1
ATOM 2284 C C . GLU A 1 288 ? -17.325 6.944 -11.873 1.00 41.59 288 GLU A C 1
ATOM 2286 O O . GLU A 1 288 ? -16.711 5.920 -12.153 1.00 41.59 288 GLU A O 1
ATOM 2291 N N . SER A 1 289 ? -16.681 8.117 -11.806 1.00 38.66 289 SER A N 1
ATOM 2292 C CA . SER A 1 289 ? -15.317 8.378 -12.296 1.00 38.66 289 SER A CA 1
ATOM 2293 C C . SER A 1 289 ? -14.245 8.567 -11.209 1.00 38.66 289 SER A C 1
ATOM 2295 O O . SER A 1 289 ? -13.077 8.740 -11.546 1.00 38.66 289 SER A O 1
ATOM 2297 N N . ASP A 1 290 ? -14.599 8.507 -9.918 1.00 48.44 290 ASP A N 1
ATOM 2298 C CA . ASP A 1 290 ? -13.722 8.934 -8.803 1.00 48.44 290 ASP A CA 1
ATOM 2299 C C . ASP A 1 290 ? -13.099 7.802 -7.970 1.00 48.44 290 ASP A C 1
ATOM 2301 O O . ASP A 1 290 ? -12.596 8.032 -6.867 1.00 48.44 290 ASP A O 1
ATOM 2305 N N . GLY A 1 291 ? -13.069 6.574 -8.493 1.00 49.34 291 GLY A N 1
ATOM 2306 C CA . GLY A 1 291 ? -12.470 5.419 -7.803 1.00 49.34 291 GLY A CA 1
ATOM 2307 C C . GLY A 1 291 ? -10.982 5.587 -7.447 1.00 49.34 291 GLY A C 1
ATOM 2308 O O . GLY A 1 291 ? -10.445 4.848 -6.623 1.00 49.34 291 GLY A O 1
ATOM 2309 N N . TYR A 1 292 ? -10.312 6.593 -8.009 1.00 51.03 292 TYR A N 1
ATOM 2310 C CA . TYR A 1 292 ? -8.866 6.745 -7.928 1.00 51.03 292 TYR A CA 1
ATOM 2311 C C . TYR A 1 292 ? -8.335 7.464 -6.684 1.00 51.03 292 TYR A C 1
ATOM 2313 O O . TYR A 1 292 ? -7.217 7.183 -6.252 1.00 51.03 292 TYR A O 1
ATOM 2321 N N . LYS A 1 293 ? -9.114 8.362 -6.063 1.00 50.62 293 LYS A N 1
ATOM 2322 C CA . LYS A 1 293 ? -8.659 9.118 -4.876 1.00 50.62 293 LYS A CA 1
ATOM 2323 C C . LYS A 1 293 ? -8.420 8.222 -3.658 1.00 50.62 293 LYS A C 1
ATOM 2325 O O . LYS A 1 293 ? -7.602 8.534 -2.793 1.00 50.62 293 LYS A O 1
ATOM 2330 N N . TYR A 1 294 ? -9.145 7.113 -3.617 1.00 59.09 294 TYR A N 1
ATOM 2331 C CA . TYR A 1 294 ? -9.184 6.178 -2.504 1.00 59.09 294 TYR A CA 1
ATOM 2332 C C . TYR A 1 294 ? -8.828 4.762 -2.937 1.00 59.09 294 TYR A C 1
ATOM 2334 O O . TYR A 1 294 ? -9.191 3.798 -2.270 1.00 59.09 294 TYR A O 1
ATOM 2342 N N . ILE A 1 295 ? -8.117 4.646 -4.057 1.00 66.50 295 ILE A N 1
ATOM 2343 C CA . ILE A 1 295 ? -7.824 3.389 -4.738 1.00 66.50 295 ILE A CA 1
ATOM 2344 C C . ILE A 1 295 ? -7.255 2.320 -3.793 1.00 66.50 295 ILE A C 1
ATOM 2346 O O . ILE A 1 295 ? -7.608 1.151 -3.893 1.00 66.50 295 ILE A O 1
ATOM 2350 N N . GLU A 1 296 ? -6.444 2.731 -2.817 1.00 70.19 296 GLU A N 1
ATOM 2351 C CA . GLU A 1 296 ? -5.803 1.834 -1.855 1.00 70.19 296 GLU A CA 1
ATOM 2352 C C . GLU A 1 296 ? -6.767 1.334 -0.777 1.00 70.19 296 GLU A C 1
ATOM 2354 O O . GLU A 1 296 ? -6.746 0.158 -0.435 1.00 70.19 296 GLU A O 1
ATOM 2359 N N . ALA A 1 297 ? -7.622 2.205 -0.238 1.00 56.78 297 ALA A N 1
ATOM 2360 C CA . ALA A 1 297 ? -8.607 1.799 0.763 1.00 56.78 297 ALA A CA 1
ATOM 2361 C C . ALA A 1 297 ? -9.841 1.147 0.119 1.00 56.78 297 ALA A C 1
ATOM 2363 O O . ALA A 1 297 ? -10.523 0.359 0.760 1.00 56.78 297 ALA A O 1
ATOM 2364 N N . TRP A 1 298 ? -10.136 1.432 -1.149 1.00 66.25 298 TRP A N 1
ATOM 2365 C CA . TRP A 1 298 ? -11.167 0.715 -1.895 1.00 66.25 298 TRP A CA 1
ATOM 2366 C C . TRP A 1 298 ? -10.665 -0.674 -2.288 1.00 66.25 298 TRP A C 1
ATOM 2368 O O . TRP A 1 298 ? -11.321 -1.671 -2.008 1.00 66.25 298 TRP A O 1
ATOM 2378 N N . GLY A 1 299 ? -9.449 -0.751 -2.831 1.00 57.47 299 GLY A N 1
ATOM 2379 C CA . GLY A 1 299 ? -8.805 -2.001 -3.214 1.00 57.47 299 GLY A CA 1
ATOM 2380 C C . GLY A 1 299 ? -8.573 -2.980 -2.064 1.00 57.47 299 GLY A C 1
ATOM 2381 O O . GLY A 1 299 ? -8.540 -4.178 -2.303 1.00 57.47 299 GLY A O 1
ATOM 2382 N N . SER A 1 300 ? -8.471 -2.510 -0.816 1.00 57.03 300 SER A N 1
ATOM 2383 C CA . SER A 1 300 ? -8.381 -3.398 0.355 1.00 57.03 300 SER A CA 1
ATOM 2384 C C . SER A 1 300 ? -9.697 -4.080 0.734 1.00 57.03 300 SER A C 1
ATOM 2386 O O . SER A 1 300 ? -9.712 -4.882 1.667 1.00 57.03 300 SER A O 1
ATOM 2388 N N . ILE A 1 301 ? -10.799 -3.746 0.060 1.00 62.78 301 ILE A N 1
ATOM 2389 C CA . ILE A 1 301 ? -12.106 -4.370 0.288 1.00 62.78 301 ILE A CA 1
ATOM 2390 C C . ILE A 1 301 ? -12.573 -5.213 -0.904 1.00 62.78 301 ILE A C 1
ATOM 2392 O O . ILE A 1 301 ? -13.425 -6.081 -0.722 1.00 62.78 301 ILE A O 1
ATOM 2396 N N . LEU A 1 302 ? -12.018 -4.956 -2.090 1.00 53.41 302 LEU A N 1
ATOM 2397 C CA . LEU A 1 302 ? -12.245 -5.736 -3.309 1.00 53.41 302 LEU A CA 1
ATOM 2398 C C . LEU A 1 302 ? -11.471 -7.059 -3.256 1.00 53.41 302 LEU A C 1
ATOM 2400 O O . LEU A 1 302 ? -12.055 -8.085 -3.669 1.00 53.41 302 LEU A O 1
#

pLDDT: mean 85.24, std 13.87, range [31.2, 98.38]

Sequence (302 aa):
MPPFLLMNNTFSVSFSDNSFQLIHSASDGKEQALVSCSQHPYPNPVSVDQIFNPDNLLALIDAVNNLKTSNNLEDIELAFSLPFNYAKIKKVAYPKDSDKKLKRTQIEWELASVTSDNIKDFKISVLNENKKHSEYNEALIVAINKSLIKKLQYVAEESGAGISGVFLNCFSLENYLDYNKAFGQDQNYIFLKMGEKYIEHHYFLGKDYFSSCVDLVMEANNRSKEELVLELSNERYKQAVNIAGQMENSNKFNLIVFGNSVSESIVDTLKNGLSLSVEYAGIGNYSESDGYKYIEAWGSIL

Nearest PDB structures (foldseek):
  5eoy-assembly1_A  TM=6.508E-01  e=3.723E-17  Pseudomonas aeruginosa PAO1
  5eoy-assembly1_B  TM=6.273E-01  e=9.109E-17  Pseudomonas aeruginosa PAO1
  3jc8-assembly1_Ma  TM=7.714E-01  e=4.669E-15  Myxococcus xanthus DK 1622
  5eox-assembly1_B  TM=5.968E-01  e=3.113E-17  Pseudomonas aeruginosa PAO1
  2ych-assembly1_A  TM=6.718E-01  e=2.967E-14  Thermus thermophilus HB27

Foldseek 3Di:
DPPPQPWAWEWFWEDDQFWIKIWIWTDSPPDIDTDDIDIGGQPDRGDLVCCLPPSNLVVLLVVLLVVCVVVVHQEYAYFYAYAQVQKDKDKFKDFPPDDPVRVVVSLLVVVVVVDPDDQVQWDKDWADQVQDDPTITIIMIITGGVVVVVSVVVSQVSNVYHYPYYHYLLQLLLLLCVPPVPAPQQAKEWEWEDDPFKIKTWTGHRSHTDDMDIDTQDDDDPDDSLRVLLVVVQVVLVVNLVVCVVVVGDSAYAYEYEYDPDDPSSQVSNVVRDPHHYHYQDDDDDDPRNCGHCSRRNSSVD

Radius of gyration: 20.05 Å; Cα contacts (8 Å, |Δi|>4): 544; chains: 1; bounding box: 59×56×45 Å

Mean predicted aligned error: 6.74 Å

Solvent-accessible surface area (backbone atoms only — not comparable to full-atom values): 16657 Å² total; per-residue (Å²): 132,79,79,81,69,83,55,52,39,38,38,17,34,25,57,58,50,61,32,38,36,44,32,36,31,39,26,77,86,84,56,77,44,82,74,49,75,49,76,45,70,47,92,58,96,44,53,75,92,44,58,84,35,72,69,40,43,51,53,49,30,52,52,51,44,50,51,27,61,76,66,75,50,76,74,38,29,34,22,38,17,36,52,59,86,66,41,50,74,46,80,45,77,43,57,66,85,54,52,76,64,58,48,50,52,51,52,53,54,59,50,53,76,79,42,95,67,66,70,86,50,38,48,76,47,84,38,69,66,78,46,70,54,99,71,30,29,33,29,39,36,40,33,32,47,46,70,57,54,50,54,54,49,49,39,24,59,78,47,58,34,45,76,75,46,81,43,35,31,65,54,8,41,34,36,38,48,67,70,62,62,80,57,63,67,88,39,26,37,33,39,36,38,25,43,82,53,37,36,36,42,36,36,25,58,32,67,44,82,67,53,73,52,77,46,80,52,69,82,58,90,92,46,52,68,51,57,52,52,42,52,52,52,52,55,51,47,54,52,51,34,58,55,32,52,74,66,80,44,76,65,62,51,38,37,39,38,28,48,91,56,67,48,71,68,41,53,52,49,40,48,75,71,44,99,49,56,63,44,75,42,51,85,63,85,87,67,99,72,37,69,44,62,46,30,32,28,53,12,50,74,100

Secondary structure (DSSP, 8-state):
-------EEEEEEEE-SSEEEEEEEEE-SS-EEEEEEEEEE-SSPPPGGGTTSHHHHHHHHHHHHHHHHHTT-S--EEEEEE-GGGEEEEEEEEETT--HHHHHHHHHHHHHTT-SS-GGGEEEEEEEEEEE-SSEEEEEEEEEEHHHHHHHHHHHHHTT-EEEEEEEHHHHHHHHHHHH--S-TT-EEEEEEE-SSEEEEEEEETTEEEEEEEEE----TT--HHHHHHHHHHHHHHHHHHHHHHTT----EEEEEESTT--HHHHHHHHHHSSSEEEE-----SSS--TTTTHHHHHTT-